Protein AF-0000000087418455 (afdb_homodimer)

Radius of gyration: 19.2 Å; Cα contacts (8 Å, |Δi|>4): 765; chains: 2; bounding box: 48×61×49 Å

pLDDT: mean 91.19, std 13.08, range [23.17, 98.69]

Secondary structure (DSSP, 8-state):
---GGGG-HHHHHHHHHHHHHHHHHHHHH---EEE---EE-SS-EE--SEEEEEEEESSSEEEEEEEE-HHHHHHHHHHHHS---SS--HHHHHHHHHHHHHHHHHHHHHTGGG--EE---EEEEEEEEEEE--TTSEEEEEEEEESS-EEEEEEEEE----/---GGGG-HHHHHHHHHHHHHHHHHHHHH---EEE---EE-SS-EE--SEEEEEEEESSSEEEEEEEE-HHHHHHHHHHHHS---SS--HHHHHHHHHHHHHHHHHHHHHTGGG--EE---EEEEEEEEEEE--TTSEEEEEEEEESS-EEEEEEEEE----

Organism: NCBI:txid2527985

Structure (mmCIF, N/CA/C/O backbone):
data_AF-0000000087418455-model_v1
#
loop_
_entity.id
_entity.type
_entity.pdbx_description
1 polymer 'CheY-P phosphatase CheX'
#
loop_
_atom_site.group_PDB
_atom_site.id
_atom_site.type_symbol
_atom_site.label_atom_id
_atom_site.label_alt_id
_atom_site.label_comp_id
_atom_site.label_asym_id
_atom_site.label_entity_id
_atom_site.label_seq_id
_atom_site.pdbx_PDB_ins_code
_atom_site.Cartn_x
_atom_site.Cartn_y
_atom_site.Cartn_z
_atom_site.occupancy
_atom_site.B_iso_or_equiv
_atom_site.auth_seq_id
_atom_site.auth_comp_id
_atom_site.auth_asym_id
_atom_site.auth_atom_id
_atom_site.pdbx_PDB_model_num
ATOM 1 N N . MET A 1 1 ? -26.828 -30.375 2.449 1 23.98 1 MET A N 1
ATOM 2 C CA . MET A 1 1 ? -26.578 -29.016 2.924 1 23.98 1 MET A CA 1
ATOM 3 C C . MET A 1 1 ? -25.484 -28.344 2.102 1 23.98 1 MET A C 1
ATOM 5 O O . MET A 1 1 ? -24.297 -28.656 2.256 1 23.98 1 MET A O 1
ATOM 9 N N . THR A 1 2 ? -25.484 -28.016 0.915 1 34.78 2 THR A N 1
ATOM 10 C CA . THR A 1 2 ? -24.656 -27.453 -0.152 1 34.78 2 THR A CA 1
ATOM 11 C C . THR A 1 2 ? -23.938 -26.203 0.324 1 34.78 2 THR A C 1
ATOM 13 O O . THR A 1 2 ? -24.547 -25.312 0.921 1 34.78 2 THR A O 1
ATOM 16 N N . THR A 1 3 ? -22.625 -26.156 0.724 1 39.09 3 THR A N 1
ATOM 17 C CA . THR A 1 3 ? -21.844 -25.156 1.448 1 39.09 3 THR A CA 1
ATOM 18 C C . THR A 1 3 ? -22.047 -23.766 0.854 1 39.09 3 THR A C 1
ATOM 20 O O . THR A 1 3 ? -21.828 -23.562 -0.34 1 39.09 3 THR A O 1
ATOM 23 N N . SER A 1 4 ? -23 -22.953 1.122 1 42.91 4 SER A N 1
ATOM 24 C CA . SER A 1 4 ? -23.547 -21.594 1.092 1 42.91 4 SER A CA 1
ATOM 25 C C . SER A 1 4 ? -22.422 -20.547 1.068 1 42.91 4 SER A C 1
ATOM 27 O O . SER A 1 4 ? -22.672 -19.359 1.244 1 42.91 4 SER A O 1
ATOM 29 N N . THR A 1 5 ? -21.219 -20.984 1.234 1 48.22 5 THR A N 1
ATOM 30 C CA . THR A 1 5 ? -20.016 -20.141 1.241 1 48.22 5 THR A CA 1
ATOM 31 C C . THR A 1 5 ? -19.844 -19.453 -0.107 1 48.22 5 THR A C 1
ATOM 33 O O . THR A 1 5 ? -19.297 -18.359 -0.177 1 48.22 5 THR A O 1
ATOM 36 N N . GLU A 1 6 ? -20.312 -20.062 -1.196 1 55.03 6 GLU A N 1
ATOM 37 C CA . GLU A 1 6 ? -20.25 -19.516 -2.545 1 55.03 6 GLU A CA 1
ATOM 38 C C . GLU A 1 6 ? -21.172 -18.312 -2.688 1 55.03 6 GLU A C 1
ATOM 40 O O . GLU A 1 6 ? -20.984 -17.469 -3.562 1 55.03 6 GLU A O 1
ATOM 45 N N . GLN A 1 7 ? -22.062 -18.094 -1.703 1 62.66 7 GLN A N 1
ATOM 46 C CA . GLN A 1 7 ? -23.078 -17.047 -1.857 1 62.66 7 GLN A CA 1
ATOM 47 C C . GLN A 1 7 ? -22.688 -15.789 -1.089 1 62.66 7 GLN A C 1
ATOM 49 O O . GLN A 1 7 ? -23.422 -14.805 -1.1 1 62.66 7 GLN A O 1
ATOM 54 N N . ASP A 1 8 ? -21.469 -15.75 -0.483 1 73.75 8 ASP A N 1
ATOM 55 C CA . ASP A 1 8 ? -21.031 -14.57 0.254 1 73.75 8 ASP A CA 1
ATOM 56 C C . ASP A 1 8 ? -20.484 -13.508 -0.691 1 73.75 8 ASP A C 1
ATOM 58 O O . ASP A 1 8 ? -19.516 -13.758 -1.409 1 73.75 8 ASP A O 1
ATOM 62 N N . PRO A 1 9 ? -21.234 -12.398 -0.868 1 77.31 9 PRO A N 1
ATOM 63 C CA . PRO A 1 9 ? -20.797 -11.328 -1.77 1 77.31 9 PRO A CA 1
ATOM 64 C C . PRO A 1 9 ? -19.328 -10.984 -1.609 1 77.31 9 PRO A C 1
ATOM 66 O O . PRO A 1 9 ? -18.656 -10.656 -2.592 1 77.31 9 PRO A O 1
ATOM 69 N N . ALA A 1 10 ? -18.875 -11.164 -0.442 1 78.5 10 ALA A N 1
ATOM 70 C CA . ALA A 1 10 ? -17.469 -10.898 -0.203 1 78.5 10 ALA A CA 1
ATOM 71 C C . ALA A 1 10 ? -16.594 -11.938 -0.898 1 78.5 10 ALA A C 1
ATOM 73 O O . ALA A 1 10 ? -15.539 -11.602 -1.455 1 78.5 10 ALA A O 1
ATOM 74 N N . LEU A 1 11 ? -16.984 -13.156 -0.93 1 82.06 11 LEU A N 1
ATOM 75 C CA . LEU A 1 11 ? -16.219 -14.227 -1.565 1 82.06 11 LEU A CA 1
ATOM 76 C C . LEU A 1 11 ? -16.188 -14.055 -3.08 1 82.06 11 LEU A C 1
ATOM 78 O O . LEU A 1 11 ? -15.195 -14.367 -3.73 1 82.06 11 LEU A O 1
ATOM 82 N N . GLN A 1 12 ? -17.266 -13.508 -3.59 1 84.25 12 GLN A N 1
ATOM 83 C CA . GLN A 1 12 ? -17.312 -13.273 -5.027 1 84.25 12 GLN A CA 1
ATOM 84 C C . GLN A 1 12 ? -16.328 -12.195 -5.449 1 84.25 12 GLN A C 1
ATOM 86 O O . GLN A 1 12 ? -15.797 -12.234 -6.562 1 84.25 12 GLN A O 1
ATOM 91 N N . LEU A 1 13 ? -16.062 -11.312 -4.586 1 84.81 13 LEU A N 1
ATOM 92 C CA . LEU A 1 13 ? -15.164 -10.203 -4.895 1 84.81 13 LEU A CA 1
ATOM 93 C C . LEU A 1 13 ? -13.703 -10.633 -4.777 1 84.81 13 LEU A C 1
ATOM 95 O O . LEU A 1 13 ? -12.836 -10.094 -5.469 1 84.81 13 LEU A O 1
ATOM 99 N N . ILE A 1 14 ? -13.492 -11.633 -3.967 1 90.12 14 ILE A N 1
ATOM 100 C CA . ILE A 1 14 ? -12.094 -11.984 -3.709 1 90.12 14 ILE A CA 1
ATOM 101 C C . ILE A 1 14 ? -11.672 -13.125 -4.633 1 90.12 14 ILE A C 1
ATOM 103 O O . ILE A 1 14 ? -10.477 -13.336 -4.855 1 90.12 14 ILE A O 1
ATOM 107 N N . LYS A 1 15 ? -12.602 -13.922 -5.133 1 90.88 15 LYS A N 1
ATOM 108 C CA . LYS A 1 15 ? -12.336 -15.109 -5.938 1 90.88 15 LYS A CA 1
ATOM 109 C C . LYS A 1 15 ? -11.469 -14.781 -7.145 1 90.88 15 LYS A C 1
ATOM 111 O O . LYS A 1 15 ? -10.516 -15.5 -7.449 1 90.88 15 LYS A O 1
ATOM 116 N N . PRO A 1 16 ? -11.781 -13.688 -7.863 1 93 16 PRO A N 1
ATOM 117 C CA . PRO A 1 16 ? -10.938 -13.359 -9.016 1 93 16 PRO A CA 1
ATOM 118 C C . PRO A 1 16 ? -9.469 -13.18 -8.633 1 93 16 PRO A C 1
ATOM 120 O O . PRO A 1 16 ? -8.578 -13.547 -9.406 1 93 16 PRO A O 1
ATOM 123 N N . PHE A 1 17 ? -9.227 -12.633 -7.5 1 93.5 17 PHE A N 1
ATOM 124 C CA . PHE A 1 17 ? -7.844 -12.406 -7.09 1 93.5 17 PHE A CA 1
ATOM 125 C C . PHE A 1 17 ? -7.188 -13.719 -6.66 1 93.5 17 PHE A C 1
ATOM 127 O O . PHE A 1 17 ? -5.988 -13.914 -6.875 1 93.5 17 PHE A O 1
ATOM 134 N N . ALA A 1 18 ? -7.961 -14.594 -6.023 1 94.5 18 ALA A N 1
ATOM 135 C CA . ALA A 1 18 ? -7.461 -15.93 -5.711 1 94.5 18 ALA A CA 1
ATOM 136 C C . ALA A 1 18 ? -7.078 -16.688 -6.98 1 94.5 18 ALA A C 1
ATOM 138 O O . ALA A 1 18 ? -5.98 -17.234 -7.074 1 94.5 18 ALA A O 1
ATOM 139 N N . GLU A 1 19 ? -7.953 -16.641 -7.926 1 95.56 19 GLU A N 1
ATOM 140 C CA . GLU A 1 19 ? -7.715 -17.312 -9.195 1 95.56 19 GLU A CA 1
ATOM 141 C C . GLU A 1 19 ? -6.531 -16.703 -9.938 1 95.56 19 GLU A C 1
ATOM 143 O O . GLU A 1 19 ? -5.734 -17.406 -10.547 1 95.56 19 GLU A O 1
ATOM 148 N N . SER A 1 20 ? -6.484 -15.398 -9.906 1 96.69 20 SER A N 1
ATOM 149 C CA . SER A 1 20 ? -5.371 -14.695 -10.523 1 96.69 20 SER A CA 1
ATOM 150 C C . SER A 1 20 ? -4.039 -15.117 -9.914 1 96.69 20 SER A C 1
ATOM 152 O O . SER A 1 20 ? -3.064 -15.344 -10.641 1 96.69 20 SER A O 1
ATOM 154 N N . THR A 1 21 ? -4.012 -15.211 -8.641 1 96.75 21 THR A N 1
ATOM 155 C CA . THR A 1 21 ? -2.781 -15.602 -7.961 1 96.75 21 THR A CA 1
ATOM 156 C C . THR A 1 21 ? -2.342 -17 -8.398 1 96.75 21 THR A C 1
ATOM 158 O O . THR A 1 21 ? -1.177 -17.203 -8.75 1 96.75 21 THR A O 1
ATOM 161 N N . ILE A 1 22 ? -3.254 -17.922 -8.414 1 97.06 22 ILE A N 1
ATOM 162 C CA . ILE A 1 22 ? -2.959 -19.297 -8.82 1 97.06 22 ILE A CA 1
ATOM 163 C C . ILE A 1 22 ? -2.439 -19.297 -10.25 1 97.06 22 ILE A C 1
ATOM 165 O O . ILE A 1 22 ? -1.417 -19.922 -10.547 1 97.06 22 ILE A O 1
ATOM 169 N N . SER A 1 23 ? -3.109 -18.594 -11.125 1 96.69 23 SER A N 1
ATOM 170 C CA . SER A 1 23 ? -2.73 -18.547 -12.539 1 96.69 23 SER A CA 1
ATOM 171 C C . SER A 1 23 ? -1.336 -17.953 -12.719 1 96.69 23 SER A C 1
ATOM 173 O O . SER A 1 23 ? -0.521 -18.5 -13.469 1 96.69 23 SER A O 1
ATOM 175 N N . VAL A 1 24 ? -1.086 -16.844 -12.062 1 97 24 VAL A N 1
ATOM 176 C CA . VAL A 1 24 ? 0.193 -16.156 -12.195 1 97 24 VAL A CA 1
ATOM 177 C C . VAL A 1 24 ? 1.317 -17.047 -11.672 1 97 24 VAL A C 1
ATOM 179 O O . VAL A 1 24 ? 2.373 -17.156 -12.297 1 97 24 VAL A O 1
ATOM 182 N N . VAL A 1 25 ? 1.124 -17.672 -10.539 1 96.94 25 VAL A N 1
ATOM 183 C CA . VAL A 1 25 ? 2.133 -18.562 -9.961 1 96.94 25 VAL A CA 1
ATOM 184 C C . VAL A 1 25 ? 2.412 -19.719 -10.914 1 96.94 25 VAL A C 1
ATOM 186 O O . VAL A 1 25 ? 3.57 -20.047 -11.188 1 96.94 25 VAL A O 1
ATOM 189 N N . GLU A 1 26 ? 1.414 -20.266 -11.438 1 96.31 26 GLU A N 1
ATOM 190 C CA . GLU A 1 26 ? 1.569 -21.422 -12.32 1 96.31 26 GLU A CA 1
ATOM 191 C C . GLU A 1 26 ? 2.232 -21.016 -13.633 1 96.31 26 GLU A C 1
ATOM 193 O O . GLU A 1 26 ? 3.133 -21.703 -14.117 1 96.31 26 GLU A O 1
ATOM 198 N N . MET A 1 27 ? 1.824 -19.938 -14.195 1 94.75 27 MET A N 1
ATOM 199 C CA . MET A 1 27 ? 2.314 -19.5 -15.5 1 94.75 27 MET A CA 1
ATOM 200 C C . MET A 1 27 ? 3.725 -18.922 -15.383 1 94.75 27 MET A C 1
ATOM 202 O O . MET A 1 27 ? 4.594 -19.25 -16.203 1 94.75 27 MET A O 1
ATOM 206 N N . MET A 1 28 ? 3.939 -18.125 -14.375 1 93.62 28 MET A N 1
ATOM 207 C CA . MET A 1 28 ? 5.191 -17.375 -14.297 1 93.62 28 MET A CA 1
ATOM 208 C C . MET A 1 28 ? 6.258 -18.172 -13.562 1 93.62 28 MET A C 1
ATOM 210 O O . MET A 1 28 ? 7.449 -18.047 -13.852 1 93.62 28 MET A O 1
ATOM 214 N N . LEU A 1 29 ? 5.824 -19 -12.672 1 95.44 29 LEU A N 1
ATOM 215 C CA . LEU A 1 29 ? 6.801 -19.641 -11.797 1 95.44 29 LEU A CA 1
ATOM 216 C C . LEU A 1 29 ? 6.84 -21.141 -12.031 1 95.44 29 LEU A C 1
ATOM 218 O O . LEU A 1 29 ? 7.625 -21.859 -11.406 1 95.44 29 LEU A O 1
ATOM 222 N N . ASP A 1 30 ? 6.043 -21.609 -12.914 1 93.69 30 ASP A N 1
ATOM 223 C CA . ASP A 1 30 ? 5.988 -23.031 -13.234 1 93.69 30 ASP A CA 1
ATOM 224 C C . ASP A 1 30 ? 5.906 -23.891 -11.969 1 93.69 30 ASP A C 1
ATOM 226 O O . ASP A 1 30 ? 6.699 -24.812 -11.781 1 93.69 30 ASP A O 1
ATOM 230 N N . SER A 1 31 ? 5.102 -23.516 -11.086 1 93.5 31 SER A N 1
ATOM 231 C CA . SER A 1 31 ? 4.895 -24.203 -9.805 1 93.5 31 SER A CA 1
ATOM 232 C C . SER A 1 31 ? 3.41 -24.438 -9.539 1 93.5 31 SER A C 1
ATOM 234 O O . SER A 1 31 ? 2.566 -23.625 -9.945 1 93.5 31 SER A O 1
ATOM 236 N N . GLY A 1 32 ? 3.127 -25.547 -8.859 1 94.62 32 GLY A N 1
ATOM 237 C CA . GLY A 1 32 ? 1.785 -25.688 -8.32 1 94.62 32 GLY A CA 1
ATOM 238 C C . GLY A 1 32 ? 1.47 -24.656 -7.242 1 94.62 32 GLY A C 1
ATOM 239 O O . GLY A 1 32 ? 2.377 -24.141 -6.594 1 94.62 32 GLY A O 1
ATOM 240 N N . CYS A 1 33 ? 0.235 -24.344 -7.129 1 96.31 33 CYS A N 1
ATOM 241 C CA . CYS A 1 33 ? -0.244 -23.422 -6.109 1 96.31 33 CYS A CA 1
ATOM 242 C C . CYS A 1 33 ? -1.578 -23.891 -5.535 1 96.31 33 CYS A C 1
ATOM 244 O O . CYS A 1 33 ? -2.549 -24.062 -6.273 1 96.31 33 CYS A O 1
ATOM 246 N N . THR A 1 34 ? -1.562 -24.078 -4.246 1 96.44 34 THR A N 1
ATOM 247 C CA . THR A 1 34 ? -2.791 -24.5 -3.576 1 96.44 34 THR A CA 1
ATOM 248 C C . THR A 1 34 ? -3.254 -23.438 -2.584 1 96.44 34 THR A C 1
ATOM 250 O O . THR A 1 34 ? -2.451 -22.906 -1.81 1 96.44 34 THR A O 1
ATOM 253 N N . MET A 1 35 ? -4.523 -23.188 -2.67 1 95.69 35 MET A N 1
ATOM 254 C CA . MET A 1 35 ? -5.098 -22.203 -1.764 1 95.69 35 MET A CA 1
ATOM 255 C C . MET A 1 35 ? -5.684 -22.875 -0.524 1 95.69 35 MET A C 1
ATOM 257 O O . MET A 1 35 ? -6.398 -23.859 -0.632 1 95.69 35 MET A O 1
ATOM 261 N N . GLY A 1 36 ? -5.289 -22.328 0.638 1 95.25 36 GLY A N 1
ATOM 262 C CA . GLY A 1 36 ? -5.914 -22.781 1.87 1 95.25 36 GLY A CA 1
ATOM 263 C C . GLY A 1 36 ? -7.254 -22.125 2.139 1 95.25 36 GLY A C 1
ATOM 264 O O . GLY A 1 36 ? -7.867 -21.562 1.23 1 95.25 36 GLY A O 1
ATOM 265 N N . GLU A 1 37 ? -7.711 -22.266 3.34 1 93.81 37 GLU A N 1
ATOM 266 C CA . GLU A 1 37 ? -8.992 -21.688 3.734 1 93.81 37 GLU A CA 1
ATOM 267 C C . GLU A 1 37 ? -8.914 -20.172 3.824 1 93.81 37 GLU A C 1
ATOM 269 O O . GLU A 1 37 ? -8.039 -19.625 4.504 1 93.81 37 GLU A O 1
ATOM 274 N N . ILE A 1 38 ? -9.859 -19.547 3.143 1 93.69 38 ILE A N 1
ATOM 275 C CA . ILE A 1 38 ? -9.953 -18.094 3.199 1 93.69 38 ILE A CA 1
ATOM 276 C C . ILE A 1 38 ? -10.445 -17.656 4.582 1 93.69 38 ILE A C 1
ATOM 278 O O . ILE A 1 38 ? -11.398 -18.234 5.113 1 93.69 38 ILE A O 1
ATOM 282 N N . GLN A 1 39 ? -9.797 -16.641 5.121 1 92.06 39 GLN A N 1
ATOM 283 C CA . GLN A 1 39 ? -10.172 -16.172 6.453 1 92.06 39 GLN A CA 1
ATOM 284 C C . GLN A 1 39 ? -10.43 -14.672 6.465 1 92.06 39 GLN A C 1
ATOM 286 O O . GLN A 1 39 ? -9.633 -13.891 5.941 1 92.06 39 GLN A O 1
ATOM 291 N N . PRO A 1 40 ? -11.547 -14.297 7.078 1 91.88 40 PRO A N 1
ATOM 292 C CA . PRO A 1 40 ? -11.711 -12.859 7.316 1 91.88 40 PRO A CA 1
ATOM 293 C C . PRO A 1 40 ? -10.695 -12.305 8.32 1 91.88 40 PRO A C 1
ATOM 295 O O . PRO A 1 40 ? -10.336 -12.992 9.281 1 91.88 40 PRO A O 1
ATOM 298 N N . VAL A 1 41 ? -10.211 -11.117 7.977 1 88.62 41 VAL A N 1
ATOM 299 C CA . VAL A 1 41 ? -9.25 -10.453 8.859 1 88.62 41 VAL A CA 1
ATOM 300 C C . VAL A 1 41 ? -9.898 -9.234 9.508 1 88.62 41 VAL A C 1
ATOM 302 O O . VAL A 1 41 ? -10.414 -8.352 8.812 1 88.62 41 VAL A O 1
ATOM 305 N N . SER A 1 42 ? -9.875 -9.055 10.875 1 77.62 42 SER A N 1
ATOM 306 C CA . SER A 1 42 ? -10.539 -7.961 11.57 1 77.62 42 SER A CA 1
ATOM 307 C C . SER A 1 42 ? -9.539 -6.887 11.984 1 77.62 42 SER A C 1
ATOM 309 O O . SER A 1 42 ? -9.867 -5.699 12 1 77.62 42 SER A O 1
ATOM 311 N N . VAL A 1 43 ? -8.383 -7.125 12.445 1 73.19 43 VAL A N 1
ATOM 312 C CA . VAL A 1 43 ? -7.52 -6.113 13.039 1 73.19 43 VAL A CA 1
ATOM 313 C C . VAL A 1 43 ? -6.25 -5.961 12.203 1 73.19 43 VAL A C 1
ATOM 315 O O . VAL A 1 43 ? -5.699 -4.863 12.094 1 73.19 43 VAL A O 1
ATOM 318 N N . GLY A 1 44 ? -5.781 -7.031 11.641 1 84.19 44 GLY A N 1
ATOM 319 C CA . GLY A 1 44 ? -4.531 -7.07 10.898 1 84.19 44 GLY A CA 1
ATOM 320 C C . GLY A 1 44 ? -3.887 -8.445 10.883 1 84.19 44 GLY A C 1
ATOM 321 O O . GLY A 1 44 ? -4.371 -9.367 11.539 1 84.19 44 GLY A O 1
ATOM 322 N N . HIS A 1 45 ? -2.945 -8.484 10.047 1 83.56 45 HIS A N 1
ATOM 323 C CA . HIS A 1 45 ? -2.262 -9.766 9.891 1 83.56 45 HIS A CA 1
ATOM 324 C C . HIS A 1 45 ? -0.754 -9.57 9.766 1 83.56 45 HIS A C 1
ATOM 326 O O . HIS A 1 45 ? -0.296 -8.672 9.055 1 83.56 45 HIS A O 1
ATOM 332 N N . ARG A 1 46 ? -0.036 -10.422 10.617 1 87.06 46 ARG A N 1
ATOM 333 C CA . ARG A 1 46 ? 1.417 -10.438 10.484 1 87.06 46 ARG A CA 1
ATOM 334 C C . ARG A 1 46 ? 1.835 -10.93 9.102 1 87.06 46 ARG A C 1
ATOM 336 O O . ARG A 1 46 ? 1.297 -11.922 8.594 1 87.06 46 ARG A O 1
ATOM 343 N N . MET A 1 47 ? 2.799 -10.234 8.555 1 92.81 47 MET A N 1
ATOM 344 C CA . MET A 1 47 ? 3.213 -10.547 7.191 1 92.81 47 MET A CA 1
ATOM 345 C C . MET A 1 47 ? 4.562 -11.258 7.184 1 92.81 47 MET A C 1
ATOM 347 O O . MET A 1 47 ? 5.277 -11.25 8.188 1 92.81 47 MET A O 1
ATOM 351 N N . HIS A 1 48 ? 4.793 -11.898 6.047 1 97 48 HIS A N 1
ATOM 352 C CA . HIS A 1 48 ? 6.133 -12.422 5.816 1 97 48 HIS A CA 1
ATOM 353 C C . HIS A 1 48 ? 7.133 -11.297 5.578 1 97 48 HIS A C 1
ATOM 355 O O . HIS A 1 48 ? 6.777 -10.125 5.641 1 97 48 HIS A O 1
ATOM 361 N N . GLU A 1 49 ? 8.344 -11.641 5.383 1 97.69 49 GLU A N 1
ATOM 362 C CA . GLU A 1 49 ? 9.438 -10.672 5.332 1 97.69 49 GLU A CA 1
ATOM 363 C C . GLU A 1 49 ? 9.289 -9.734 4.137 1 97.69 49 GLU A C 1
ATOM 365 O O . GLU A 1 49 ? 9.781 -8.602 4.16 1 97.69 49 GLU A O 1
ATOM 370 N N . VAL A 1 50 ? 8.688 -10.234 3.076 1 98.5 50 VAL A N 1
ATOM 371 C CA . VAL A 1 50 ? 8.547 -9.43 1.869 1 98.5 50 VAL A CA 1
ATOM 372 C C . VAL A 1 50 ? 7.082 -9.383 1.448 1 98.5 50 VAL A C 1
ATOM 374 O O . VAL A 1 50 ? 6.465 -10.422 1.205 1 98.5 50 VAL A O 1
ATOM 377 N N . THR A 1 51 ? 6.492 -8.219 1.397 1 98.38 51 THR A N 1
ATOM 378 C CA . THR A 1 51 ? 5.102 -8.023 1.001 1 98.38 51 THR A CA 1
ATOM 379 C C . THR A 1 51 ? 4.98 -6.902 -0.026 1 98.38 51 THR A C 1
ATOM 381 O O . THR A 1 51 ? 5.555 -5.828 0.151 1 98.38 51 THR A O 1
ATOM 384 N N . SER A 1 52 ? 4.32 -7.164 -1.118 1 98.62 52 SER A N 1
ATOM 385 C CA . SER A 1 52 ? 3.998 -6.121 -2.086 1 98.62 52 SER A CA 1
ATOM 386 C C . SER A 1 52 ? 2.533 -5.711 -1.987 1 98.62 52 SER A C 1
ATOM 388 O O . SER A 1 52 ? 1.644 -6.562 -1.942 1 98.62 52 SER A O 1
ATOM 390 N N . VAL A 1 53 ? 2.27 -4.398 -1.969 1 98.06 53 VAL A N 1
ATOM 391 C CA . VAL A 1 53 ? 0.914 -3.869 -1.854 1 98.06 53 VAL A CA 1
ATOM 392 C C . VAL A 1 53 ? 0.555 -3.088 -3.115 1 98.06 53 VAL A C 1
ATOM 394 O O . VAL A 1 53 ? 1.349 -2.273 -3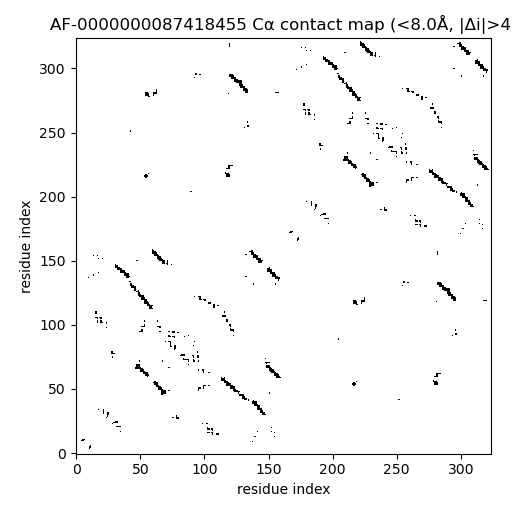.596 1 98.06 53 VAL A O 1
ATOM 397 N N . ILE A 1 54 ? -0.601 -3.346 -3.629 1 98.19 54 ILE A N 1
ATOM 398 C CA . ILE A 1 54 ? -1.137 -2.611 -4.77 1 98.19 54 ILE A CA 1
ATOM 399 C C . ILE A 1 54 ? -2.529 -2.08 -4.434 1 98.19 54 ILE A C 1
ATOM 401 O O . ILE A 1 54 ? -3.383 -2.826 -3.947 1 98.19 54 ILE A O 1
ATOM 405 N N . GLY A 1 55 ? -2.697 -0.817 -4.629 1 97.81 55 GLY A N 1
ATOM 406 C CA . GLY A 1 55 ? -4.02 -0.232 -4.492 1 97.81 55 GLY A CA 1
ATOM 407 C C . GLY A 1 55 ? -4.918 -0.496 -5.688 1 97.81 55 GLY A C 1
ATOM 408 O O . GLY A 1 55 ? -4.445 -0.532 -6.828 1 97.81 55 GLY A O 1
ATOM 409 N N . ILE A 1 56 ? -6.156 -0.609 -5.395 1 96.62 56 ILE A N 1
ATOM 410 C CA . ILE A 1 56 ? -7.184 -0.792 -6.418 1 96.62 56 ILE A CA 1
ATOM 411 C C . ILE A 1 56 ? -8.211 0.331 -6.32 1 96.62 56 ILE A C 1
ATOM 413 O O . ILE A 1 56 ? -8.625 0.71 -5.223 1 96.62 56 ILE A O 1
ATOM 417 N N . SER A 1 57 ? -8.633 0.854 -7.465 1 95.62 57 SER A N 1
ATOM 418 C CA . SER A 1 57 ? -9.672 1.883 -7.516 1 95.62 57 SER A CA 1
ATOM 419 C C . SER A 1 57 ? -10.539 1.729 -8.758 1 95.62 57 SER A C 1
ATOM 421 O O . SER A 1 57 ? -10.281 0.875 -9.609 1 95.62 57 SER A O 1
ATOM 423 N N . GLY A 1 58 ? -11.57 2.633 -8.852 1 92 58 GLY A N 1
ATOM 424 C CA . GLY A 1 58 ? -12.555 2.547 -9.922 1 92 58 GLY A CA 1
ATOM 425 C C . GLY A 1 58 ? -13.922 2.104 -9.438 1 92 58 GLY A C 1
ATOM 426 O O . GLY A 1 58 ? -14.477 2.693 -8.508 1 92 58 GLY A O 1
ATOM 427 N N . GLY A 1 59 ? -14.422 1.042 -10.07 1 89.69 59 GLY A N 1
ATOM 428 C CA . GLY A 1 59 ? -15.719 0.54 -9.641 1 89.69 59 GLY A CA 1
ATOM 429 C C . GLY A 1 59 ? -15.695 -0.064 -8.25 1 89.69 59 GLY A C 1
ATOM 430 O O . GLY A 1 59 ? -16.75 -0.256 -7.633 1 89.69 59 GLY A O 1
ATOM 431 N N . MET A 1 60 ? -14.57 -0.355 -7.805 1 89.19 60 MET A N 1
ATOM 432 C CA . MET A 1 60 ? -14.32 -0.797 -6.434 1 89.19 60 MET A CA 1
ATOM 433 C C . MET A 1 60 ? -13.055 -0.16 -5.879 1 89.19 60 MET A C 1
ATOM 435 O O . MET A 1 60 ? -12.094 0.079 -6.617 1 89.19 60 MET A O 1
ATOM 439 N N . THR A 1 61 ? -13.156 0.141 -4.598 1 94.94 61 THR A N 1
ATOM 440 C CA . THR A 1 61 ? -11.969 0.642 -3.918 1 94.94 61 THR A CA 1
ATOM 441 C C . THR A 1 61 ? -11.391 -0.421 -2.988 1 94.94 61 THR A C 1
ATOM 443 O O . THR A 1 61 ? -12.117 -1.024 -2.197 1 94.94 61 THR A O 1
ATOM 446 N N . GLY A 1 62 ? -10.078 -0.697 -3.158 1 95.62 62 GLY A N 1
ATOM 447 C CA . GLY A 1 62 ? -9.477 -1.739 -2.346 1 95.62 62 GLY A CA 1
ATOM 448 C C . GLY A 1 62 ? -7.961 -1.744 -2.41 1 95.62 62 GLY A C 1
ATOM 449 O O . GLY A 1 62 ? -7.348 -0.74 -2.779 1 95.62 62 GLY A O 1
ATOM 450 N N . ALA A 1 63 ? -7.422 -2.801 -1.892 1 96.62 63 ALA A N 1
ATOM 451 C CA . ALA A 1 63 ? -5.988 -3.086 -1.942 1 96.62 63 ALA A CA 1
ATOM 452 C C . ALA A 1 63 ? -5.73 -4.59 -1.896 1 96.62 63 ALA A C 1
ATOM 454 O O . ALA A 1 63 ? -6.516 -5.344 -1.323 1 96.62 63 ALA A O 1
ATOM 455 N N . ILE A 1 64 ? -4.66 -4.969 -2.564 1 96.81 64 ILE A N 1
ATOM 456 C CA . ILE A 1 64 ? -4.207 -6.355 -2.518 1 96.81 64 ILE A CA 1
ATOM 457 C C . ILE A 1 64 ? -2.746 -6.402 -2.07 1 96.81 64 ILE A C 1
ATOM 459 O O . ILE A 1 64 ? -1.95 -5.535 -2.432 1 96.81 64 ILE A O 1
ATOM 463 N N . SER A 1 65 ? -2.395 -7.371 -1.27 1 97.19 65 SER A N 1
ATOM 464 C CA . SER A 1 65 ? -1.011 -7.586 -0.86 1 97.19 65 SER A CA 1
ATOM 465 C C . SER A 1 65 ? -0.562 -9.016 -1.159 1 97.19 65 SER A C 1
ATOM 467 O O . SER A 1 65 ? -1.317 -9.961 -0.952 1 97.19 65 SER A O 1
ATOM 469 N N . PHE A 1 66 ? 0.559 -9.156 -1.764 1 98.38 66 PHE A N 1
ATOM 470 C CA . PHE A 1 66 ? 1.246 -10.43 -1.93 1 98.38 66 PHE A CA 1
ATOM 471 C C . PHE A 1 66 ? 2.42 -10.547 -0.965 1 98.38 66 PHE A C 1
ATOM 473 O O . PHE A 1 66 ? 3.344 -9.727 -1.007 1 98.38 66 PHE A O 1
ATOM 480 N N . SER A 1 67 ? 2.381 -11.531 -0.087 1 98.25 67 SER A N 1
ATOM 481 C CA . SER A 1 67 ? 3.355 -11.656 0.991 1 98.25 67 SER A CA 1
ATOM 482 C C . SER A 1 67 ? 4.07 -13 0.938 1 98.25 67 SER A C 1
ATOM 484 O O . SER A 1 67 ? 3.428 -14.047 0.801 1 98.25 67 SER A O 1
ATOM 486 N N . ILE A 1 68 ? 5.418 -12.977 1.121 1 98.62 68 ILE A N 1
ATOM 487 C CA . ILE A 1 68 ? 6.207 -14.195 0.964 1 98.62 68 ILE A CA 1
ATOM 488 C C . ILE A 1 68 ? 7.469 -14.102 1.816 1 98.62 68 ILE A C 1
ATOM 490 O O . ILE A 1 68 ? 8.016 -13.016 2.012 1 98.62 68 ILE A O 1
ATOM 494 N N . PRO A 1 69 ? 7.941 -15.234 2.385 1 98.5 69 PRO A N 1
ATOM 495 C CA . PRO A 1 69 ? 9.219 -15.234 3.092 1 98.5 69 PRO A CA 1
ATOM 496 C C . PRO A 1 69 ? 10.391 -14.828 2.195 1 98.5 69 PRO A C 1
ATOM 498 O O . PRO A 1 69 ? 10.312 -14.969 0.973 1 98.5 69 PRO A O 1
ATOM 501 N N . ALA A 1 70 ? 11.477 -14.43 2.863 1 98.38 70 ALA A N 1
ATOM 502 C CA . ALA A 1 70 ? 12.664 -13.984 2.141 1 98.38 70 ALA A CA 1
ATOM 503 C C . ALA A 1 70 ? 13.164 -15.07 1.189 1 98.38 70 ALA A C 1
ATOM 505 O O . ALA A 1 70 ? 13.477 -14.789 0.03 1 98.38 70 ALA A O 1
ATOM 506 N N . GLU A 1 71 ? 13.188 -16.25 1.673 1 98.31 71 GLU A N 1
ATOM 507 C CA . GLU A 1 71 ? 13.664 -17.359 0.846 1 98.31 71 GLU A CA 1
ATOM 508 C C . GLU A 1 71 ? 12.742 -17.578 -0.351 1 98.31 71 GLU A C 1
ATOM 510 O O . GLU A 1 71 ? 13.211 -17.859 -1.455 1 98.31 71 GLU A O 1
ATOM 515 N N . GLY A 1 72 ? 11.469 -17.5 -0.134 1 98.44 72 GLY A N 1
ATOM 516 C CA . GLY A 1 72 ? 10.516 -17.609 -1.225 1 98.44 72 GLY A CA 1
ATOM 517 C C . GLY A 1 72 ? 10.656 -16.5 -2.26 1 98.44 72 GLY A C 1
ATOM 518 O O . GLY A 1 72 ? 10.547 -16.766 -3.461 1 98.44 72 GLY A O 1
ATOM 519 N N . ALA A 1 73 ? 10.914 -15.32 -1.774 1 98.62 73 ALA A N 1
ATOM 520 C CA . ALA A 1 73 ? 11.094 -14.18 -2.672 1 98.62 73 ALA A CA 1
ATOM 521 C C . ALA A 1 73 ? 12.297 -14.398 -3.59 1 98.62 73 ALA A C 1
ATOM 523 O O . ALA A 1 73 ? 12.227 -14.109 -4.789 1 98.62 73 ALA A O 1
ATOM 524 N N . MET A 1 74 ? 13.336 -14.867 -3.018 1 98.69 74 MET A N 1
ATOM 525 C CA . MET A 1 74 ? 14.531 -15.148 -3.809 1 98.69 74 MET A CA 1
ATOM 526 C C . MET A 1 74 ? 14.266 -16.25 -4.824 1 98.69 74 MET A C 1
ATOM 528 O O . MET A 1 74 ? 14.734 -16.188 -5.961 1 98.69 74 MET A O 1
ATOM 532 N N . ALA A 1 75 ? 13.508 -17.219 -4.441 1 98.31 75 ALA A N 1
ATOM 533 C CA . ALA A 1 75 ? 13.148 -18.312 -5.34 1 98.31 75 ALA A CA 1
ATOM 534 C C . ALA A 1 75 ? 12.312 -17.797 -6.512 1 98.31 75 ALA A C 1
ATOM 536 O O . ALA A 1 75 ? 12.438 -18.297 -7.633 1 98.31 75 ALA A O 1
ATOM 537 N N . ILE A 1 76 ? 11.469 -16.844 -6.293 1 98.38 76 ILE A N 1
ATOM 538 C CA . ILE A 1 76 ? 10.633 -16.281 -7.348 1 98.38 76 ILE A CA 1
ATOM 539 C C . ILE A 1 76 ? 11.516 -15.617 -8.406 1 98.38 76 ILE A C 1
ATOM 541 O O . ILE A 1 76 ? 11.344 -15.859 -9.602 1 98.38 76 ILE A O 1
ATOM 545 N N . LEU A 1 77 ? 12.477 -14.797 -7.93 1 98.38 77 LEU A N 1
ATOM 546 C CA . LEU A 1 77 ? 13.375 -14.18 -8.898 1 98.38 77 LEU A CA 1
ATOM 547 C C . LEU A 1 77 ? 14.078 -15.234 -9.734 1 98.38 77 LEU A C 1
ATOM 549 O O . LEU A 1 77 ? 14.172 -15.109 -10.961 1 98.38 77 LEU A O 1
ATOM 553 N N . GLU A 1 78 ? 14.547 -16.219 -9.055 1 97.81 78 GLU A N 1
ATOM 554 C CA . GLU A 1 78 ? 15.281 -17.281 -9.742 1 97.81 78 GLU A CA 1
ATOM 555 C C . GLU A 1 78 ? 14.406 -17.953 -10.797 1 97.81 78 GLU A C 1
ATOM 557 O O . GLU A 1 78 ? 14.859 -18.188 -11.922 1 97.81 78 GLU A O 1
ATOM 562 N N . ARG A 1 79 ? 13.219 -18.203 -10.492 1 97.06 79 ARG A N 1
ATOM 563 C CA . ARG A 1 79 ? 12.32 -18.906 -11.406 1 97.06 79 ARG A CA 1
ATOM 564 C C . ARG A 1 79 ? 11.906 -18 -12.562 1 97.06 79 ARG A C 1
ATOM 566 O O . ARG A 1 79 ? 11.711 -18.484 -13.688 1 97.06 79 ARG A O 1
ATOM 573 N N . MET A 1 80 ? 11.789 -16.766 -12.258 1 96.5 80 MET A N 1
ATOM 574 C CA . MET A 1 80 ? 11.359 -15.828 -13.281 1 96.5 80 MET A CA 1
ATOM 575 C C . MET A 1 80 ? 12.492 -15.523 -14.258 1 96.5 80 MET A C 1
ATOM 577 O O . MET A 1 80 ? 12.25 -15.312 -15.445 1 96.5 80 MET A O 1
ATOM 581 N N . THR A 1 81 ? 13.75 -15.492 -13.789 1 96.25 81 THR A N 1
ATOM 582 C CA . THR A 1 81 ? 14.812 -14.922 -14.609 1 96.25 81 THR A CA 1
ATOM 583 C C . THR A 1 81 ? 15.938 -15.938 -14.812 1 96.25 81 THR A C 1
ATOM 585 O O . THR A 1 81 ? 16.766 -15.773 -15.719 1 96.25 81 THR A O 1
ATOM 588 N N . GLY A 1 82 ? 16.109 -16.859 -13.922 1 96 82 GLY A N 1
ATOM 589 C CA . GLY A 1 82 ? 17.219 -17.797 -13.938 1 96 82 GLY A CA 1
ATOM 590 C C . GLY A 1 82 ? 18.375 -17.359 -13.07 1 96 82 GLY A C 1
ATOM 591 O O . GLY A 1 82 ? 19.328 -18.125 -12.852 1 96 82 GLY A O 1
ATOM 592 N N . ILE A 1 83 ? 18.312 -16.141 -12.539 1 96.38 83 ILE A N 1
ATOM 593 C CA . ILE A 1 83 ? 19.359 -15.594 -11.68 1 96.38 83 ILE A CA 1
ATOM 594 C C . ILE A 1 83 ? 19.125 -16.016 -10.234 1 96.38 83 ILE A C 1
ATOM 596 O O . ILE A 1 83 ? 18 -15.891 -9.727 1 96.38 83 ILE A O 1
ATOM 600 N N . GLN A 1 84 ? 20.156 -16.578 -9.586 1 97.06 84 GLN A N 1
ATOM 601 C CA . GLN A 1 84 ? 20.047 -17.016 -8.195 1 97.06 84 GLN A CA 1
ATOM 602 C C . GLN A 1 84 ? 20.578 -15.945 -7.242 1 97.06 84 GLN A C 1
ATOM 604 O O . GLN A 1 84 ? 21.781 -15.867 -6.992 1 97.06 84 GLN A O 1
ATOM 609 N N . PRO A 1 85 ? 19.688 -15.227 -6.641 1 97.75 85 PRO A N 1
ATOM 610 C CA . PRO A 1 85 ? 20.156 -14.227 -5.684 1 97.75 85 PRO A CA 1
ATOM 611 C C . PRO A 1 85 ? 20.594 -14.836 -4.348 1 97.75 85 PRO A C 1
ATOM 613 O O . PRO A 1 85 ? 20.094 -15.906 -3.971 1 97.75 85 PRO A O 1
ATOM 616 N N . THR A 1 86 ? 21.5 -14.133 -3.568 1 97.5 86 THR A N 1
ATOM 617 C CA . THR A 1 86 ? 21.953 -14.617 -2.27 1 97.5 86 THR A CA 1
ATOM 618 C C . THR A 1 86 ? 21.328 -13.797 -1.139 1 97.5 86 THR A C 1
ATOM 620 O O . THR A 1 86 ? 21.484 -14.141 0.036 1 97.5 86 THR A O 1
ATOM 623 N N . GLU A 1 87 ? 20.703 -12.742 -1.479 1 97.94 87 GLU A N 1
ATOM 624 C CA . GLU A 1 87 ? 20 -11.898 -0.525 1 97.94 87 GLU A CA 1
ATOM 625 C C . GLU A 1 87 ? 18.797 -11.203 -1.18 1 97.94 87 GLU A C 1
ATOM 627 O O . GLU A 1 87 ? 18.656 -11.242 -2.402 1 97.94 87 GLU A O 1
ATOM 632 N N . VAL A 1 88 ? 17.969 -10.672 -0.396 1 97.12 88 VAL A N 1
ATOM 633 C CA . VAL A 1 88 ? 16.859 -9.875 -0.915 1 97.12 88 VAL A CA 1
ATOM 634 C C . VAL A 1 88 ? 17.375 -8.523 -1.394 1 97.12 88 VAL A C 1
ATOM 636 O O . VAL A 1 88 ? 17.484 -7.578 -0.608 1 97.12 88 VAL A O 1
ATOM 639 N N . ASP A 1 89 ? 17.719 -8.461 -2.637 1 95.94 89 ASP A N 1
ATOM 640 C CA . ASP A 1 89 ? 18.234 -7.223 -3.205 1 95.94 89 ASP A CA 1
ATOM 641 C C . ASP A 1 89 ? 17.203 -6.562 -4.121 1 95.94 89 ASP A C 1
ATOM 643 O O . ASP A 1 89 ? 16.031 -6.949 -4.129 1 95.94 89 ASP A O 1
ATOM 647 N N . ALA A 1 90 ? 17.625 -5.582 -4.859 1 94.88 90 ALA A N 1
ATOM 648 C CA . ALA A 1 90 ? 16.719 -4.773 -5.668 1 94.88 90 ALA A CA 1
ATOM 649 C C . ALA A 1 90 ? 16.031 -5.617 -6.742 1 94.88 90 ALA A C 1
ATOM 651 O O . ALA A 1 90 ? 14.867 -5.395 -7.07 1 94.88 90 ALA A O 1
ATOM 652 N N . ASP A 1 91 ? 16.766 -6.578 -7.297 1 96.69 91 ASP A N 1
ATOM 653 C CA . ASP A 1 91 ? 16.188 -7.438 -8.328 1 96.69 91 ASP A CA 1
ATOM 654 C C . ASP A 1 91 ? 15.062 -8.305 -7.758 1 96.69 91 ASP A C 1
ATOM 656 O O . ASP A 1 91 ? 14.039 -8.508 -8.406 1 96.69 91 ASP A O 1
ATOM 660 N N . VAL A 1 92 ? 15.305 -8.773 -6.562 1 97.94 92 VAL A N 1
ATOM 661 C CA . VAL A 1 92 ? 14.289 -9.578 -5.891 1 97.94 92 VAL A CA 1
ATOM 662 C C . VAL A 1 92 ? 13.039 -8.734 -5.637 1 97.94 92 VAL A C 1
ATOM 664 O O . VAL A 1 92 ? 11.922 -9.18 -5.891 1 97.94 92 VAL A O 1
ATOM 667 N N . LEU A 1 93 ? 13.281 -7.578 -5.199 1 97.38 93 LEU A N 1
ATOM 668 C CA . LEU A 1 93 ? 12.172 -6.695 -4.859 1 97.38 93 LEU A CA 1
ATOM 669 C C . LEU A 1 93 ? 11.383 -6.297 -6.105 1 97.38 93 LEU A C 1
ATOM 671 O O . LEU A 1 93 ? 10.156 -6.219 -6.07 1 97.38 93 LEU A O 1
ATOM 675 N N . ASP A 1 94 ? 12.039 -6.102 -7.215 1 95.88 94 ASP A N 1
ATOM 676 C CA . ASP A 1 94 ? 11.375 -5.844 -8.484 1 95.88 94 ASP A CA 1
ATOM 677 C C . ASP A 1 94 ? 10.492 -7.023 -8.891 1 95.88 94 ASP A C 1
ATOM 679 O O . ASP A 1 94 ? 9.367 -6.836 -9.367 1 95.88 94 ASP A O 1
ATOM 683 N N . ALA A 1 95 ? 11.031 -8.18 -8.711 1 97.69 95 ALA A N 1
ATOM 684 C CA . ALA A 1 95 ? 10.281 -9.383 -9.062 1 97.69 95 ALA A CA 1
ATOM 685 C C . ALA A 1 95 ? 9.008 -9.5 -8.234 1 97.69 95 ALA A C 1
ATOM 687 O O . ALA A 1 95 ? 7.949 -9.852 -8.758 1 97.69 95 ALA A O 1
ATOM 688 N N . ILE A 1 96 ? 9.117 -9.219 -6.93 1 98.25 96 ILE A N 1
ATOM 689 C CA . ILE A 1 96 ? 7.953 -9.305 -6.051 1 98.25 96 ILE A CA 1
ATOM 690 C C . ILE A 1 96 ? 6.934 -8.234 -6.438 1 98.25 96 ILE A C 1
ATOM 692 O O . ILE A 1 96 ? 5.727 -8.484 -6.422 1 98.25 96 ILE A O 1
ATOM 696 N N . GLY A 1 97 ? 7.422 -7.043 -6.723 1 97.31 97 GLY A N 1
ATOM 697 C CA . GLY A 1 97 ? 6.543 -6.016 -7.266 1 97.31 97 GLY A CA 1
ATOM 698 C C . GLY A 1 97 ? 5.832 -6.449 -8.531 1 97.31 97 GLY A C 1
ATOM 699 O O . GLY A 1 97 ? 4.629 -6.227 -8.68 1 97.31 97 GLY A O 1
ATOM 700 N N . GLU A 1 98 ? 6.508 -7.062 -9.43 1 96.12 98 GLU A N 1
ATOM 701 C CA . GLU A 1 98 ? 5.938 -7.562 -10.68 1 96.12 98 GLU A CA 1
ATOM 702 C C . GLU A 1 98 ? 4.863 -8.617 -10.406 1 96.12 98 GLU A C 1
ATOM 704 O O . GLU A 1 98 ? 3.812 -8.617 -11.047 1 96.12 98 GLU A O 1
ATOM 709 N N . MET A 1 99 ? 5.16 -9.516 -9.453 1 97.44 99 MET A N 1
ATOM 710 C CA . MET A 1 99 ? 4.172 -10.523 -9.086 1 97.44 99 MET A CA 1
ATOM 711 C C . MET A 1 99 ? 2.854 -9.867 -8.68 1 97.44 99 MET A C 1
ATOM 713 O O . MET A 1 99 ? 1.787 -10.266 -9.148 1 97.44 99 MET A O 1
ATOM 717 N N . ALA A 1 100 ? 2.969 -8.898 -7.77 1 97.56 100 ALA A N 1
ATOM 718 C CA . ALA A 1 100 ? 1.767 -8.195 -7.316 1 97.56 100 ALA A CA 1
ATOM 719 C C . ALA A 1 10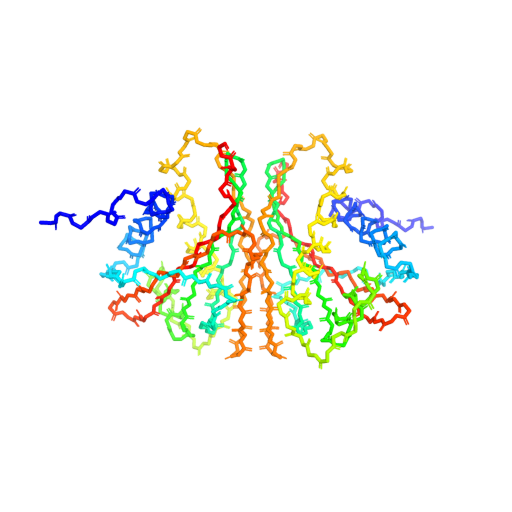0 ? 1.06 -7.512 -8.484 1 97.56 100 ALA A C 1
ATOM 721 O O . ALA A 1 100 ? -0.169 -7.547 -8.578 1 97.56 100 ALA A O 1
ATOM 722 N N . ASN A 1 101 ? 1.854 -6.875 -9.375 1 96.25 101 ASN A N 1
ATOM 723 C CA . ASN A 1 101 ? 1.306 -6.238 -10.562 1 96.25 101 ASN A CA 1
ATOM 724 C C . ASN A 1 101 ? 0.548 -7.234 -11.438 1 96.25 101 ASN A C 1
ATOM 726 O O . ASN A 1 101 ? -0.561 -6.953 -11.891 1 96.25 101 ASN A O 1
ATOM 730 N N . MET A 1 102 ? 1.113 -8.359 -11.672 1 97.31 102 MET A N 1
ATOM 731 C CA . MET A 1 102 ? 0.489 -9.383 -12.508 1 97.31 102 MET A CA 1
ATOM 732 C C . MET A 1 102 ? -0.792 -9.898 -11.859 1 97.31 102 MET A C 1
ATOM 734 O O . MET A 1 102 ? -1.81 -10.062 -12.539 1 97.31 102 MET A O 1
ATOM 738 N N . ILE A 1 103 ? -0.756 -10.164 -10.578 1 97.19 103 ILE A N 1
ATOM 739 C CA . ILE A 1 103 ? -1.922 -10.672 -9.859 1 97.19 103 ILE A CA 1
ATOM 740 C C . ILE A 1 103 ? -3.059 -9.656 -9.945 1 97.19 103 ILE A C 1
ATOM 742 O O . ILE A 1 103 ? -4.188 -10 -10.297 1 97.19 103 ILE A O 1
ATOM 746 N N . ALA A 1 104 ? -2.771 -8.422 -9.578 1 96.44 104 ALA A N 1
ATOM 747 C CA . ALA A 1 104 ? -3.773 -7.363 -9.648 1 96.44 104 ALA A CA 1
ATOM 748 C C . ALA A 1 104 ? -4.25 -7.152 -11.078 1 96.44 104 ALA A C 1
ATOM 750 O O . ALA A 1 104 ? -5.441 -6.93 -11.32 1 96.44 104 ALA A O 1
ATOM 751 N N . GLY A 1 105 ? -3.338 -7.18 -11.984 1 95.19 105 GLY A N 1
ATOM 752 C CA . GLY A 1 105 ? -3.682 -7.016 -13.391 1 95.19 105 GLY A CA 1
ATOM 753 C C . GLY A 1 105 ? -4.625 -8.086 -13.906 1 95.19 105 GLY A C 1
ATOM 754 O O . GLY A 1 105 ? -5.617 -7.777 -14.57 1 95.19 105 GLY A O 1
ATOM 755 N N . PHE A 1 106 ? -4.348 -9.312 -13.625 1 95.19 106 PHE A N 1
ATOM 756 C CA . PHE A 1 106 ? -5.219 -10.414 -14.023 1 95.19 106 PHE A CA 1
ATOM 757 C C . PHE A 1 106 ? -6.578 -10.297 -13.344 1 95.19 106 PHE A C 1
ATOM 759 O O . PHE A 1 106 ? -7.613 -10.539 -13.969 1 95.19 106 PHE A O 1
ATOM 766 N N . GLY A 1 107 ? -6.555 -10 -12.055 1 93.31 107 GLY A N 1
ATOM 767 C CA . GLY A 1 107 ? -7.812 -9.789 -11.359 1 93.31 107 GLY A CA 1
ATOM 768 C C . GLY A 1 107 ? -8.672 -8.703 -11.992 1 93.31 107 GLY A C 1
ATOM 769 O O . GLY A 1 107 ? -9.875 -8.883 -12.156 1 93.31 107 GLY A O 1
ATOM 770 N N . LYS A 1 108 ? -7.977 -7.668 -12.25 1 91.94 108 LYS A N 1
ATOM 771 C CA . LYS A 1 108 ? -8.648 -6.555 -12.922 1 91.94 108 LYS A CA 1
ATOM 772 C C . LYS A 1 108 ? -9.281 -7 -14.234 1 91.94 108 LYS A C 1
ATOM 774 O O . LYS A 1 108 ? -10.391 -6.582 -14.562 1 91.94 108 LYS A O 1
ATOM 779 N N . ARG A 1 109 ? -8.562 -7.75 -15 1 91.94 109 ARG A N 1
ATOM 780 C CA . ARG A 1 109 ? -9.07 -8.234 -16.281 1 91.94 109 ARG A CA 1
ATOM 781 C C . ARG A 1 109 ? -10.312 -9.094 -16.078 1 91.94 109 ARG A C 1
ATOM 783 O O . ARG A 1 109 ? -11.258 -9.016 -16.875 1 91.94 109 ARG A O 1
ATOM 790 N N . HIS A 1 110 ? -10.32 -9.836 -15.016 1 90.38 110 HIS A N 1
ATOM 791 C CA . HIS A 1 110 ? -11.477 -10.672 -14.711 1 90.38 110 HIS A CA 1
ATOM 792 C C . HIS A 1 110 ? -12.672 -9.828 -14.266 1 90.38 110 HIS A C 1
ATOM 794 O O . HIS A 1 110 ? -13.812 -10.289 -14.305 1 90.38 110 HIS A O 1
ATOM 800 N N . MET A 1 111 ? -12.359 -8.633 -13.828 1 90.19 111 MET A N 1
ATOM 801 C CA . MET A 1 111 ? -13.398 -7.715 -13.359 1 90.19 111 MET A CA 1
ATOM 802 C C . MET A 1 111 ? -13.5 -6.496 -14.266 1 90.19 111 MET A C 1
ATOM 804 O O . MET A 1 111 ? -13.719 -5.379 -13.789 1 90.19 111 MET A O 1
ATOM 808 N N . GLU A 1 112 ? -13.344 -6.727 -15.445 1 87.31 112 GLU A N 1
ATOM 809 C CA . GLU A 1 112 ? -13.227 -5.652 -16.422 1 87.31 112 GLU A CA 1
ATOM 810 C C . GLU A 1 112 ? -14.453 -4.742 -16.391 1 87.31 112 GLU A C 1
ATOM 812 O O . GLU A 1 112 ? -14.344 -3.535 -16.625 1 87.31 112 GLU A O 1
ATOM 817 N N . THR A 1 113 ? -15.5 -5.219 -16.109 1 87.44 113 THR A N 1
ATOM 818 C CA . THR A 1 113 ? -16.734 -4.438 -16.125 1 87.44 113 THR A CA 1
ATOM 819 C C . THR A 1 113 ? -16.703 -3.35 -15.055 1 87.44 113 THR A C 1
ATOM 821 O O . THR A 1 113 ? -17.422 -2.355 -15.148 1 87.44 113 THR A O 1
ATOM 824 N N . LEU A 1 114 ? -15.867 -3.518 -14.109 1 87.31 114 LEU A N 1
ATOM 825 C CA . LEU A 1 114 ? -15.805 -2.561 -13.008 1 87.31 114 LEU A CA 1
ATOM 826 C C . LEU A 1 114 ? -14.836 -1.425 -13.328 1 87.31 114 LEU A C 1
ATOM 828 O O . LEU A 1 114 ? -14.789 -0.424 -12.609 1 87.31 114 LEU A O 1
ATOM 832 N N . GLY A 1 115 ? -14.117 -1.491 -14.406 1 91.44 115 GLY A N 1
ATOM 833 C CA . GLY A 1 115 ? -13.203 -0.422 -14.758 1 91.44 115 GLY A CA 1
ATOM 834 C C . GLY A 1 115 ? -12.18 -0.129 -13.68 1 91.44 115 GLY A C 1
ATOM 835 O O . GLY A 1 115 ? -11.977 1.028 -13.305 1 91.44 115 GLY A O 1
ATOM 836 N N . LEU A 1 116 ? -11.547 -1.207 -13.219 1 93.25 116 LEU A N 1
ATOM 837 C CA . LEU A 1 116 ? -10.609 -1.064 -12.109 1 93.25 116 LEU A CA 1
ATOM 838 C C . LEU A 1 116 ? -9.273 -0.505 -12.602 1 93.25 116 LEU A C 1
ATOM 840 O O . LEU A 1 116 ? -8.875 -0.75 -13.742 1 93.25 116 LEU A O 1
ATOM 844 N N . ASN A 1 117 ? -8.711 0.293 -11.789 1 95.56 117 ASN A N 1
ATOM 845 C CA . ASN A 1 117 ? -7.336 0.76 -11.945 1 95.56 117 ASN A CA 1
ATOM 846 C C . ASN A 1 117 ? -6.453 0.297 -10.789 1 95.56 117 ASN A C 1
ATOM 848 O O . ASN A 1 117 ? -6.941 0.074 -9.68 1 95.56 117 ASN A O 1
ATOM 852 N N . ILE A 1 118 ? -5.16 0.103 -11.117 1 96.88 118 ILE A N 1
ATOM 853 C CA . ILE A 1 118 ? -4.254 -0.35 -10.062 1 96.88 118 ILE A CA 1
ATOM 854 C C . ILE A 1 118 ? -3.123 0.66 -9.891 1 96.88 118 ILE A C 1
ATOM 856 O O . ILE A 1 118 ? -2.785 1.392 -10.82 1 96.88 118 ILE A O 1
ATOM 860 N N . SER A 1 119 ? -2.582 0.705 -8.711 1 97.62 119 SER A N 1
ATOM 861 C CA . SER A 1 119 ? -1.489 1.613 -8.383 1 97.62 119 SER A CA 1
ATOM 862 C C . SER A 1 119 ? -0.133 0.957 -8.625 1 97.62 119 SER A C 1
ATOM 864 O O . SER A 1 119 ? -0.064 -0.197 -9.055 1 97.62 119 SER A O 1
ATOM 866 N N . LEU A 1 120 ? 0.926 1.778 -8.398 1 96 120 LEU A N 1
ATOM 867 C CA . LEU A 1 120 ? 2.262 1.196 -8.328 1 96 120 LEU A CA 1
ATOM 868 C C . LEU A 1 120 ? 2.383 0.243 -7.148 1 96 120 LEU A C 1
ATOM 870 O O . LEU A 1 120 ? 1.844 0.513 -6.07 1 96 120 LEU A O 1
ATOM 874 N N . PRO A 1 121 ? 3.057 -0.802 -7.41 1 97.19 121 PRO A N 1
ATOM 875 C CA . PRO A 1 121 ? 3.307 -1.656 -6.25 1 97.19 121 PRO A CA 1
ATOM 876 C C . PRO A 1 121 ? 4.273 -1.026 -5.25 1 97.19 121 PRO A C 1
ATOM 878 O O . PRO A 1 121 ? 5.207 -0.326 -5.648 1 97.19 121 PRO A O 1
ATOM 881 N N . GLN A 1 122 ? 4.008 -1.113 -4.004 1 97 122 GLN A N 1
ATOM 882 C CA . GLN A 1 122 ? 4.922 -0.787 -2.912 1 97 122 GLN A CA 1
ATOM 883 C C . GLN A 1 122 ? 5.387 -2.047 -2.188 1 97 122 GLN A C 1
ATOM 885 O O . GLN A 1 122 ? 4.566 -2.797 -1.65 1 97 122 GLN A O 1
ATOM 890 N N . VAL A 1 123 ? 6.715 -2.271 -2.225 1 98.19 123 VAL A N 1
ATOM 891 C CA . VAL A 1 123 ? 7.242 -3.492 -1.621 1 98.19 123 VAL A CA 1
ATOM 892 C C . VAL A 1 123 ? 7.777 -3.188 -0.224 1 98.19 123 VAL A C 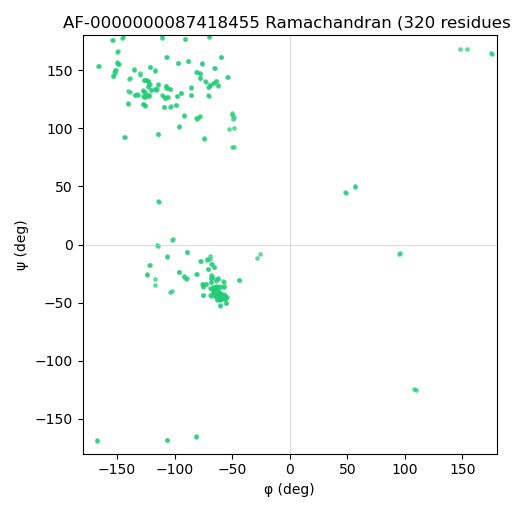1
ATOM 894 O O . VAL A 1 123 ? 8.664 -2.342 -0.062 1 98.19 123 VAL A O 1
ATOM 897 N N . ILE A 1 124 ? 7.211 -3.842 0.753 1 97.75 124 ILE A N 1
ATOM 898 C CA . ILE A 1 124 ? 7.602 -3.709 2.152 1 97.75 124 ILE A CA 1
ATOM 899 C C . ILE A 1 124 ? 8.547 -4.848 2.537 1 97.75 124 ILE A C 1
ATOM 901 O O . ILE A 1 124 ? 8.25 -6.016 2.285 1 97.75 124 ILE A O 1
ATOM 905 N N . VAL A 1 125 ? 9.695 -4.5 3.107 1 97.62 125 VAL A N 1
ATOM 906 C CA . VAL A 1 125 ? 10.656 -5.492 3.578 1 97.62 125 VAL A CA 1
ATOM 907 C C . VAL A 1 125 ? 10.938 -5.273 5.062 1 97.62 125 VAL A C 1
ATOM 909 O O . VAL A 1 125 ? 11.266 -4.16 5.484 1 97.62 125 VAL A O 1
ATOM 912 N N . GLY A 1 126 ? 10.812 -6.297 5.789 1 95.31 126 GLY A N 1
ATOM 913 C CA . GLY A 1 126 ? 11.086 -6.223 7.215 1 95.31 126 GLY A CA 1
ATOM 914 C C . GLY A 1 126 ? 10.773 -7.512 7.953 1 95.31 126 GLY A C 1
ATOM 915 O O . GLY A 1 126 ? 10.094 -8.391 7.422 1 95.31 126 GLY A O 1
ATOM 916 N N . GLY A 1 127 ? 11.266 -7.684 9.219 1 88.62 127 GLY A N 1
ATOM 917 C CA . GLY A 1 127 ? 11.102 -8.938 9.945 1 88.62 127 GLY A CA 1
ATOM 918 C C . GLY A 1 127 ? 9.852 -8.961 10.805 1 88.62 127 GLY A C 1
ATOM 919 O O . GLY A 1 127 ? 9.391 -10.031 11.211 1 88.62 127 GLY A O 1
ATOM 920 N N . ASP A 1 128 ? 9.422 -7.871 11.234 1 91.19 128 ASP A N 1
ATOM 921 C CA . ASP A 1 128 ? 8.281 -7.844 12.141 1 91.19 128 ASP A CA 1
ATOM 922 C C . ASP A 1 128 ? 7.387 -6.633 11.867 1 91.19 128 ASP A C 1
ATOM 924 O O . ASP A 1 128 ? 7.602 -5.559 12.422 1 91.19 128 ASP A O 1
ATOM 928 N N . TYR A 1 129 ? 6.367 -6.863 11.008 1 96.12 129 TYR A N 1
ATOM 929 C CA . TYR A 1 129 ? 5.379 -5.82 10.758 1 96.12 129 TYR A CA 1
ATOM 930 C C . TYR A 1 129 ? 4.012 -6.422 10.453 1 96.12 129 TYR A C 1
ATOM 932 O O . TYR A 1 129 ? 3.908 -7.602 10.117 1 96.12 129 TYR A O 1
ATOM 940 N N . THR A 1 130 ? 3.041 -5.656 10.703 1 96.5 130 THR A N 1
ATOM 941 C CA . THR A 1 130 ? 1.642 -5.992 10.461 1 96.5 130 THR A CA 1
ATOM 942 C C . THR A 1 130 ? 0.987 -4.961 9.547 1 96.5 130 THR A C 1
ATOM 944 O O . THR A 1 130 ? 1.301 -3.771 9.617 1 96.5 130 THR A O 1
ATOM 947 N N . ILE A 1 131 ? 0.168 -5.371 8.648 1 96.69 131 ILE A N 1
ATOM 948 C CA . ILE A 1 131 ? -0.598 -4.465 7.797 1 96.69 131 ILE A CA 1
ATOM 949 C C . ILE A 1 131 ? -2.062 -4.465 8.234 1 96.69 131 ILE A C 1
ATOM 951 O O . ILE A 1 131 ? -2.654 -5.527 8.438 1 96.69 131 ILE A O 1
ATOM 955 N N . TYR A 1 132 ? -2.59 -3.232 8.32 1 96.06 132 TYR A N 1
ATOM 956 C CA . TYR A 1 132 ? -3.967 -3.02 8.75 1 96.06 132 TYR A CA 1
ATOM 957 C C . TYR A 1 132 ? -4.773 -2.307 7.672 1 96.06 132 TYR A C 1
ATOM 959 O O . TYR A 1 132 ? -4.289 -1.356 7.051 1 96.06 132 TYR A O 1
ATOM 967 N N . SER A 1 133 ? -5.98 -2.852 7.406 1 94.5 133 SER A N 1
ATOM 968 C CA . SER A 1 133 ? -6.969 -2.15 6.594 1 94.5 133 SER A CA 1
ATOM 969 C C . SER A 1 133 ? -7.984 -1.419 7.465 1 94.5 133 SER A C 1
ATOM 971 O O . SER A 1 133 ? -8.148 -1.746 8.641 1 94.5 133 SER A O 1
ATOM 973 N N . PRO A 1 134 ? -8.578 -0.402 6.867 1 93.5 134 PRO A N 1
ATOM 974 C CA . PRO A 1 134 ? -9.625 0.25 7.66 1 93.5 134 PRO A CA 1
ATOM 975 C C . PRO A 1 134 ? -10.688 -0.73 8.164 1 93.5 134 PRO A C 1
ATOM 977 O O . PRO A 1 134 ? -11.078 -1.646 7.434 1 93.5 134 PRO A O 1
ATOM 980 N N . ARG A 1 135 ? -11.195 -0.482 9.398 1 92.44 135 ARG A N 1
ATOM 981 C CA . ARG A 1 135 ? -12.117 -1.418 10.031 1 92.44 135 ARG A CA 1
ATOM 982 C C . ARG A 1 135 ? -13.453 -1.452 9.289 1 92.44 135 ARG A C 1
ATOM 984 O O . ARG A 1 135 ? -14.195 -2.436 9.383 1 92.44 135 ARG A O 1
ATOM 991 N N . TRP A 1 136 ? -13.797 -0.419 8.664 1 89.75 136 TRP A N 1
ATOM 992 C CA . TRP A 1 136 ? -15.07 -0.375 7.957 1 89.75 136 TRP A CA 1
ATOM 993 C C . TRP A 1 136 ? -14.992 -1.147 6.645 1 89.75 136 TRP A C 1
ATOM 995 O O . TRP A 1 136 ? -16.016 -1.429 6.023 1 89.75 136 TRP A O 1
ATOM 1005 N N . ALA A 1 137 ? -13.773 -1.48 6.191 1 91.75 137 ALA A N 1
ATOM 1006 C CA . ALA A 1 137 ? -13.586 -2.248 4.961 1 91.75 137 ALA A CA 1
ATOM 1007 C C . ALA A 1 137 ? -13.609 -3.748 5.242 1 91.75 137 ALA A C 1
ATOM 1009 O O . ALA A 1 137 ? -13.391 -4.176 6.383 1 91.75 137 ALA A O 1
ATOM 1010 N N . GLN A 1 138 ? -13.898 -4.539 4.219 1 92.19 138 GLN A N 1
ATOM 1011 C CA . GLN A 1 138 ? -13.766 -5.992 4.305 1 92.19 138 GLN A CA 1
ATOM 1012 C C . GLN A 1 138 ? -12.336 -6.426 3.984 1 92.19 138 GLN A C 1
ATOM 1014 O O . GLN A 1 138 ? -11.703 -5.887 3.072 1 92.19 138 GLN A O 1
ATOM 1019 N N . HIS A 1 139 ? -11.836 -7.309 4.789 1 93.25 139 HIS A N 1
ATOM 1020 C CA . HIS A 1 139 ? -10.461 -7.773 4.609 1 93.25 139 HIS A CA 1
ATOM 1021 C C . HIS A 1 139 ? -10.383 -9.297 4.723 1 93.25 139 HIS A C 1
ATOM 1023 O O . HIS A 1 139 ? -10.859 -9.875 5.695 1 93.25 139 HIS A O 1
ATOM 1029 N N . TYR A 1 140 ? -9.781 -9.93 3.746 1 94.56 140 TYR A N 1
ATOM 1030 C CA . TYR A 1 140 ? -9.641 -11.383 3.717 1 94.56 140 TYR A CA 1
ATOM 1031 C C . TYR A 1 140 ? -8.188 -11.781 3.521 1 94.56 140 TYR A C 1
ATOM 1033 O O . TYR A 1 140 ? -7.449 -11.133 2.777 1 94.56 140 TYR A O 1
ATOM 1041 N N . TRP A 1 141 ? -7.84 -12.781 4.176 1 95.38 141 TRP A N 1
ATOM 1042 C CA . TRP A 1 141 ? -6.52 -13.391 4.055 1 95.38 141 TRP A CA 1
ATOM 1043 C C . TRP A 1 141 ? -6.602 -14.727 3.334 1 95.38 141 TRP A C 1
ATOM 1045 O O . TRP A 1 141 ? -7.395 -15.594 3.709 1 95.38 141 TRP A O 1
ATOM 1055 N N . LEU A 1 142 ? -5.816 -14.891 2.27 1 96 142 LEU A N 1
ATOM 1056 C CA . LEU A 1 142 ? -5.77 -16.094 1.436 1 96 142 LEU A CA 1
ATOM 1057 C C . LEU A 1 142 ? -4.418 -16.781 1.552 1 96 142 LEU A C 1
ATOM 1059 O O . LEU A 1 142 ? -3.477 -16.438 0.829 1 96 142 LEU A O 1
ATOM 1063 N N . PRO A 1 143 ? -4.301 -17.781 2.451 1 96.94 143 PRO A N 1
ATOM 1064 C CA . PRO A 1 143 ? -3.037 -18.531 2.529 1 96.94 143 PRO A CA 1
ATOM 1065 C C . PRO A 1 143 ? -2.826 -19.469 1.342 1 96.94 143 PRO A C 1
ATOM 1067 O O . PRO A 1 143 ? -3.773 -20.109 0.887 1 96.94 143 PRO A O 1
ATOM 1070 N N . MET A 1 144 ? -1.542 -19.5 0.87 1 97.06 144 MET A N 1
ATOM 1071 C CA . MET A 1 144 ? -1.227 -20.344 -0.28 1 97.06 144 MET A CA 1
ATOM 1072 C C . MET A 1 144 ? 0.059 -21.125 -0.042 1 97.06 144 MET A C 1
ATOM 1074 O O . MET A 1 144 ? 0.94 -20.688 0.692 1 97.06 144 MET A O 1
ATOM 1078 N N . THR A 1 145 ? 0.045 -22.234 -0.682 1 97.5 145 THR A N 1
ATOM 1079 C CA . THR A 1 145 ? 1.236 -23.078 -0.645 1 97.5 145 THR A CA 1
ATOM 1080 C C . THR A 1 145 ? 1.701 -23.422 -2.059 1 97.5 145 THR A C 1
ATOM 1082 O O . THR A 1 145 ? 0.902 -23.844 -2.896 1 97.5 145 THR A O 1
ATOM 1085 N N . THR A 1 146 ? 2.996 -23.156 -2.324 1 97.38 146 THR A N 1
ATOM 1086 C CA . THR A 1 146 ? 3.635 -23.547 -3.58 1 97.38 146 THR A CA 1
ATOM 1087 C C . THR A 1 146 ? 4.66 -24.641 -3.352 1 97.38 146 THR A C 1
ATOM 1089 O O . THR A 1 146 ? 4.844 -25.109 -2.223 1 97.38 146 THR A O 1
ATOM 1092 N N . ASP A 1 147 ? 5.293 -25.109 -4.461 1 96.06 147 ASP A N 1
ATOM 1093 C CA . ASP A 1 147 ? 6.312 -26.156 -4.34 1 96.06 147 ASP A CA 1
ATOM 1094 C C . ASP A 1 147 ? 7.59 -25.594 -3.713 1 96.06 147 ASP A C 1
ATOM 1096 O O . ASP A 1 147 ? 8.438 -26.344 -3.244 1 96.06 147 ASP A O 1
ATOM 1100 N N . PHE A 1 148 ? 7.691 -24.297 -3.631 1 96.81 148 PHE A N 1
ATOM 1101 C CA . PHE A 1 148 ? 8.961 -23.719 -3.199 1 96.81 148 PHE A CA 1
ATOM 1102 C C . PHE A 1 148 ? 8.773 -22.859 -1.958 1 96.81 148 PHE A C 1
ATOM 1104 O O . PHE A 1 148 ? 9.742 -22.5 -1.293 1 96.81 148 PHE A O 1
ATOM 1111 N N . SER A 1 149 ? 7.535 -22.469 -1.675 1 97.88 149 SER A N 1
ATOM 1112 C CA . SER A 1 149 ? 7.332 -21.562 -0.552 1 97.88 149 SER A CA 1
ATOM 1113 C C . SER A 1 149 ? 5.859 -21.484 -0.157 1 97.88 149 SER A C 1
ATOM 1115 O O . SER A 1 149 ? 4.98 -21.75 -0.977 1 97.88 149 SER A O 1
ATOM 1117 N N . GLU A 1 150 ? 5.668 -21.156 1.109 1 97.56 150 GLU A N 1
ATOM 1118 C CA . GLU A 1 150 ? 4.371 -20.609 1.488 1 97.56 150 GLU A CA 1
ATOM 1119 C C . GLU A 1 150 ? 4.277 -19.125 1.153 1 97.56 150 GLU A C 1
ATOM 1121 O O . GLU A 1 150 ? 5.285 -18.422 1.145 1 97.56 150 GLU A O 1
ATOM 1126 N N . CYS A 1 151 ? 3.107 -18.703 0.846 1 97.81 151 CYS A N 1
ATOM 1127 C CA . CYS A 1 151 ? 2.828 -17.297 0.617 1 97.81 151 CYS A CA 1
ATOM 1128 C C . CYS A 1 151 ? 1.366 -16.969 0.902 1 97.81 151 CYS A C 1
ATOM 1130 O O . CYS A 1 151 ? 0.601 -17.859 1.305 1 97.81 151 CYS A O 1
ATOM 1132 N N . SER A 1 152 ? 1.057 -15.703 0.797 1 97.19 152 SER A N 1
ATOM 1133 C CA . SER A 1 152 ? -0.332 -15.32 1.028 1 97.19 152 SER A CA 1
ATOM 1134 C C . SER A 1 152 ? -0.711 -14.094 0.206 1 97.19 152 SER A C 1
ATOM 1136 O O . SER A 1 152 ? 0.161 -13.344 -0.229 1 97.19 152 SER A O 1
ATOM 1138 N N . VAL A 1 153 ? -1.979 -14.016 0.002 1 96.81 153 VAL A N 1
ATOM 1139 C CA . VAL A 1 153 ? -2.586 -12.828 -0.6 1 96.81 153 VAL A CA 1
ATOM 1140 C C . VAL A 1 153 ? -3.639 -12.25 0.344 1 96.81 153 VAL A C 1
ATOM 1142 O O . VAL A 1 153 ? -4.488 -12.984 0.857 1 96.81 153 VAL A O 1
ATOM 1145 N N . ASP A 1 154 ? -3.516 -11 0.61 1 95.88 154 ASP A N 1
ATOM 1146 C CA . ASP A 1 154 ? -4.543 -10.281 1.362 1 95.88 154 ASP A CA 1
ATOM 1147 C C . ASP A 1 154 ? -5.34 -9.344 0.453 1 95.88 154 ASP A C 1
ATOM 1149 O O . ASP A 1 154 ? -4.762 -8.641 -0.379 1 95.88 154 ASP A O 1
ATOM 1153 N N . VAL A 1 155 ? -6.613 -9.367 0.641 1 94.88 155 VAL A N 1
ATOM 1154 C CA . VAL A 1 155 ? -7.484 -8.508 -0.155 1 94.88 155 VAL A CA 1
ATOM 1155 C C . VAL A 1 155 ? -8.383 -7.688 0.767 1 94.88 155 VAL A C 1
ATOM 1157 O O . VAL A 1 155 ? -9.094 -8.242 1.611 1 94.88 155 VAL A O 1
ATOM 1160 N N . GLY A 1 156 ? -8.258 -6.406 0.647 1 93.94 156 GLY A N 1
ATOM 1161 C CA . GLY A 1 156 ? -9.172 -5.484 1.315 1 93.94 156 GLY A CA 1
ATOM 1162 C C . GLY A 1 156 ? -10.023 -4.684 0.351 1 93.94 156 GLY A C 1
ATOM 1163 O O . GLY A 1 156 ? -9.539 -4.242 -0.696 1 93.94 156 GLY A O 1
ATOM 1164 N N . PHE A 1 157 ? -11.305 -4.523 0.662 1 93.31 157 PHE A N 1
ATOM 1165 C CA . PHE A 1 157 ? -12.148 -3.75 -0.245 1 93.31 157 PHE A CA 1
ATOM 1166 C C . PHE A 1 157 ? -13.297 -3.096 0.51 1 93.31 157 PHE A C 1
ATOM 1168 O O . PHE A 1 157 ? -13.695 -3.568 1.577 1 93.31 157 PHE A O 1
ATOM 1175 N N . ASP A 1 158 ? -13.672 -1.927 -0.093 1 89.06 158 ASP A N 1
ATOM 1176 C CA . ASP A 1 158 ? -14.859 -1.214 0.372 1 89.06 158 ASP A CA 1
ATOM 1177 C C . ASP A 1 158 ? -16.109 -1.65 -0.402 1 89.06 158 ASP A C 1
ATOM 1179 O O . ASP A 1 158 ? -16.141 -1.57 -1.632 1 89.06 158 ASP A O 1
ATOM 1183 N N . ILE A 1 159 ? -17.078 -2.367 0.243 1 71.94 159 ILE A N 1
ATOM 1184 C CA . ILE A 1 159 ? -18.312 -2.75 -0.432 1 71.94 159 ILE A CA 1
ATOM 1185 C C . ILE A 1 159 ? -19.266 -1.562 -0.477 1 71.94 159 ILE A C 1
ATOM 1187 O O . ILE A 1 159 ? -19.625 -1.004 0.564 1 71.94 159 ILE A O 1
ATOM 1191 N N . PRO A 1 160 ? -19.391 -1.083 -1.733 1 61.06 160 PRO A N 1
ATOM 1192 C CA . PRO A 1 160 ? -20.422 -0.038 -1.787 1 61.06 160 PRO A CA 1
ATOM 1193 C C . PRO A 1 160 ? -21.734 -0.466 -1.139 1 61.06 160 PRO A C 1
ATOM 1195 O O . PRO A 1 160 ? -22.109 -1.642 -1.197 1 61.06 160 PRO A O 1
ATOM 1198 N N . LYS A 1 161 ? -22.016 0.226 -0.025 1 47.28 161 LYS A N 1
ATOM 1199 C CA . LYS A 1 161 ? -23.328 -0.058 0.535 1 47.28 161 LYS A CA 1
ATOM 1200 C C . LYS A 1 161 ? -24.406 0.014 -0.54 1 47.28 161 LYS A C 1
ATOM 1202 O O . LYS A 1 161 ? -24.422 0.947 -1.346 1 47.28 161 LYS A O 1
ATOM 1207 N N . SER A 1 162 ? -24.953 -1.18 -0.943 1 39.34 162 SER A N 1
ATOM 1208 C CA . SER A 1 162 ? -26.203 -1.135 -1.687 1 39.34 162 SER A CA 1
ATOM 1209 C C . SER A 1 162 ? -27.219 -0.203 -1.017 1 39.34 162 SER A C 1
ATOM 1211 O O . SER A 1 162 ? -27.234 -0.08 0.209 1 39.34 162 SER A O 1
ATOM 1213 N N . MET B 1 1 ? 20.891 33.812 -10.398 1 23.17 1 MET B N 1
ATOM 1214 C CA . MET B 1 1 ? 20.812 32.375 -10.664 1 23.17 1 MET B CA 1
ATOM 1215 C C . MET B 1 1 ? 19.516 31.797 -10.125 1 23.17 1 MET B C 1
ATOM 1217 O O . MET B 1 1 ? 19.391 31.531 -8.93 1 23.17 1 MET B O 1
ATOM 1221 N N . THR B 1 2 ? 18.359 32 -10.484 1 35.09 2 THR B N 1
ATOM 1222 C CA . THR B 1 2 ? 16.969 31.75 -10.18 1 35.09 2 THR B CA 1
ATOM 1223 C C . THR B 1 2 ? 16.719 30.266 -10 1 35.09 2 THR B C 1
ATOM 1225 O O . THR B 1 2 ? 17.141 29.453 -10.828 1 35.09 2 THR B O 1
ATOM 1228 N N . THR B 1 3 ? 16.625 29.578 -8.781 1 38.91 3 THR B N 1
ATOM 1229 C CA . THR B 1 3 ? 16.734 28.172 -8.398 1 38.91 3 THR B CA 1
ATOM 1230 C C . THR B 1 3 ? 15.844 27.297 -9.273 1 38.91 3 THR B C 1
ATOM 1232 O O . THR B 1 3 ? 14.633 27.531 -9.344 1 38.91 3 THR B O 1
ATOM 1235 N N . SER B 1 4 ? 16.141 26.828 -10.422 1 43 4 SER B N 1
ATOM 1236 C CA . SER B 1 4 ? 15.828 25.891 -11.492 1 43 4 SER B CA 1
ATOM 1237 C C . SER B 1 4 ? 15.125 24.641 -10.945 1 43 4 SER B C 1
ATOM 1239 O O . SER B 1 4 ? 14.867 23.688 -11.688 1 43 4 SER B O 1
ATOM 1241 N N . THR B 1 5 ? 15.109 24.469 -9.672 1 48.41 5 THR B N 1
ATOM 1242 C CA . THR B 1 5 ? 14.477 23.359 -8.977 1 48.41 5 THR B CA 1
ATOM 1243 C C . THR B 1 5 ? 12.969 23.359 -9.219 1 48.41 5 THR B C 1
ATOM 1245 O O . THR B 1 5 ? 12.344 22.297 -9.203 1 48.41 5 THR B O 1
ATOM 1248 N N . GLU B 1 6 ? 12.359 24.531 -9.438 1 55 6 GLU B N 1
ATOM 1249 C CA . GLU B 1 6 ? 10.938 24.672 -9.734 1 55 6 GLU B CA 1
ATOM 1250 C C . GLU B 1 6 ? 10.602 24.125 -11.117 1 55 6 GLU B C 1
ATOM 1252 O O . GLU B 1 6 ? 9.445 23.766 -11.391 1 55 6 GLU B O 1
ATOM 1257 N N . GLN B 1 7 ? 11.625 23.812 -11.914 1 62.72 7 GLN B N 1
ATOM 1258 C CA . GLN B 1 7 ? 11.375 23.406 -13.297 1 62.72 7 GLN B CA 1
ATOM 1259 C C . GLN B 1 7 ? 11.477 21.891 -13.461 1 62.72 7 GLN B C 1
ATOM 1261 O O . GLN B 1 7 ? 11.273 21.375 -14.562 1 62.72 7 GLN B O 1
ATOM 1266 N N . ASP B 1 8 ? 11.695 21.141 -12.352 1 73.56 8 ASP B N 1
ATOM 1267 C CA . ASP B 1 8 ? 11.789 19.688 -12.438 1 73.56 8 ASP B CA 1
ATOM 1268 C C . ASP B 1 8 ? 10.406 19.047 -12.492 1 73.56 8 ASP B C 1
ATOM 1270 O O . ASP B 1 8 ? 9.609 19.219 -11.562 1 73.56 8 ASP B O 1
ATOM 1274 N N . PRO B 1 9 ? 10.039 18.516 -13.688 1 77.31 9 PRO B N 1
ATOM 1275 C CA . PRO B 1 9 ? 8.719 17.906 -13.844 1 77.31 9 PRO B CA 1
ATOM 1276 C C . PRO B 1 9 ? 8.344 17 -12.672 1 77.31 9 PRO B C 1
ATOM 1278 O O . PRO B 1 9 ? 7.168 16.922 -12.297 1 77.31 9 PRO B O 1
ATOM 1281 N N . ALA B 1 10 ? 9.336 16.438 -12.117 1 78.5 10 ALA B N 1
ATOM 1282 C CA . ALA B 1 10 ? 9.078 15.586 -10.961 1 78.5 10 ALA B CA 1
ATOM 1283 C C . ALA B 1 10 ? 8.617 16.422 -9.766 1 78.5 10 ALA B C 1
ATOM 1285 O O . ALA B 1 10 ? 7.727 16 -9.016 1 78.5 10 ALA B O 1
ATOM 1286 N N . LEU B 1 11 ? 9.148 17.562 -9.562 1 82 11 LEU B N 1
ATOM 1287 C CA . LEU B 1 11 ? 8.789 18.438 -8.445 1 82 11 LEU B CA 1
ATOM 1288 C C . LEU B 1 11 ? 7.375 18.969 -8.609 1 82 11 LEU B C 1
ATOM 1290 O O . LEU B 1 11 ? 6.656 19.156 -7.625 1 82 11 LEU B O 1
ATOM 1294 N N . GLN B 1 12 ? 6.992 19.156 -9.844 1 84.19 12 GLN B N 1
ATOM 1295 C CA . GLN B 1 12 ? 5.641 19.641 -10.102 1 84.19 12 GLN B CA 1
ATOM 1296 C C . GLN B 1 12 ? 4.598 18.594 -9.734 1 84.19 12 GLN B C 1
ATOM 1298 O O . GLN B 1 12 ? 3.486 18.938 -9.32 1 84.19 12 GLN B O 1
ATOM 1303 N N . LEU B 1 13 ? 4.969 17.391 -9.828 1 84.56 13 LEU B N 1
ATOM 1304 C CA . LEU B 1 13 ? 4.039 16.297 -9.555 1 84.56 13 LEU B CA 1
ATOM 1305 C C . LEU B 1 13 ? 3.928 16.047 -8.055 1 84.56 13 LEU B C 1
ATOM 1307 O O . LEU B 1 13 ? 2.887 15.586 -7.574 1 84.56 13 LEU B O 1
ATOM 1311 N N . ILE B 1 14 ? 4.977 16.422 -7.359 1 90.06 14 ILE B N 1
ATOM 1312 C CA . ILE B 1 14 ? 4.977 16.062 -5.941 1 90.06 14 ILE B CA 1
ATOM 1313 C C . ILE B 1 14 ? 4.473 17.234 -5.113 1 90.06 14 ILE B C 1
ATOM 1315 O O . ILE B 1 14 ? 4.043 17.062 -3.971 1 90.06 14 ILE B O 1
ATOM 1319 N N . LYS B 1 15 ? 4.566 18.453 -5.621 1 90.81 15 LYS B N 1
ATOM 1320 C CA . LYS B 1 15 ? 4.234 19.688 -4.91 1 90.81 15 LYS B CA 1
ATOM 1321 C C . LYS B 1 15 ? 2.809 19.641 -4.367 1 90.81 15 LYS B C 1
ATOM 1323 O O . LYS B 1 15 ? 2.564 20 -3.215 1 90.81 15 LYS B O 1
ATOM 1328 N N . PRO B 1 16 ? 1.838 19.203 -5.188 1 92.94 16 PRO B N 1
ATOM 1329 C CA . PRO B 1 16 ? 0.472 19.141 -4.66 1 92.94 16 PRO B CA 1
ATOM 1330 C C . PRO B 1 16 ? 0.358 18.266 -3.412 1 92.94 16 PRO B C 1
ATOM 1332 O O . PRO B 1 16 ? -0.426 18.578 -2.512 1 92.94 16 PRO B O 1
ATOM 1335 N N . PHE B 1 17 ? 1.099 17.219 -3.361 1 93.5 17 PHE B N 1
ATOM 1336 C CA . PHE B 1 17 ? 1.018 16.328 -2.209 1 93.5 17 PHE B CA 1
ATOM 1337 C C . PHE B 1 17 ? 1.721 16.938 -1.003 1 93.5 17 PHE B C 1
ATOM 1339 O O . PHE B 1 17 ? 1.294 16.75 0.137 1 93.5 17 PHE B O 1
ATOM 1346 N N . ALA B 1 18 ? 2.818 17.641 -1.246 1 94.5 18 ALA B N 1
ATOM 1347 C CA . ALA B 1 18 ? 3.467 18.391 -0.172 1 94.5 18 ALA B CA 1
ATOM 1348 C C . ALA B 1 18 ? 2.52 19.438 0.422 1 94.5 18 ALA B C 1
ATOM 1350 O O . ALA B 1 18 ? 2.361 19.516 1.643 1 94.5 18 ALA B O 1
ATOM 1351 N N . GLU B 1 19 ? 1.893 20.156 -0.446 1 95.56 19 GLU B N 1
ATOM 1352 C CA . GLU B 1 19 ? 0.957 21.188 -0.012 1 95.56 19 GLU B CA 1
ATOM 1353 C C . GLU B 1 19 ? -0.245 20.578 0.705 1 95.56 19 GLU B C 1
ATOM 1355 O O . GLU B 1 19 ? -0.728 21.125 1.696 1 95.56 19 GLU B O 1
ATOM 1360 N N . SER B 1 20 ? -0.718 19.5 0.161 1 96.69 20 SER B N 1
ATOM 1361 C CA . SER B 1 20 ? -1.828 18.797 0.789 1 96.69 20 SER B CA 1
ATOM 1362 C C . SER B 1 20 ? -1.475 18.359 2.207 1 96.69 20 SER B C 1
ATOM 1364 O O . SER B 1 20 ? -2.285 18.5 3.125 1 96.69 20 SER B O 1
ATOM 1366 N N . THR B 1 21 ? -0.31 17.844 2.365 1 96.81 21 THR B N 1
ATOM 1367 C CA . THR B 1 21 ? 0.121 17.375 3.682 1 96.81 21 THR B CA 1
ATOM 1368 C C . THR B 1 21 ? 0.141 18.531 4.676 1 96.81 21 THR B C 1
ATOM 1370 O O . THR B 1 21 ? -0.394 18.422 5.781 1 96.81 21 THR B O 1
ATOM 1373 N N . ILE B 1 22 ? 0.716 19.641 4.277 1 97.06 22 ILE B N 1
ATOM 1374 C CA . ILE B 1 22 ? 0.794 20.812 5.137 1 97.06 22 ILE B CA 1
ATOM 1375 C C . ILE B 1 22 ? -0.612 21.281 5.504 1 97.06 22 ILE B C 1
ATOM 1377 O O . ILE B 1 22 ? -0.904 21.531 6.676 1 97.06 22 ILE B O 1
ATOM 1381 N N . SER B 1 23 ? -1.486 21.359 4.516 1 96.62 23 SER B N 1
ATOM 1382 C CA . SER B 1 23 ? -2.852 21.812 4.738 1 96.62 23 SER B CA 1
ATOM 1383 C C . SER B 1 23 ? -3.602 20.891 5.695 1 96.62 23 SER B C 1
ATOM 1385 O O . SER B 1 23 ? -4.277 21.359 6.613 1 96.62 23 SER B O 1
ATOM 1387 N N . VAL B 1 24 ? -3.492 19.594 5.465 1 97 24 VAL B N 1
ATOM 1388 C CA . VAL B 1 24 ? -4.207 18.625 6.277 1 97 24 VAL B CA 1
ATOM 1389 C C . VAL B 1 24 ? -3.699 18.672 7.715 1 97 24 VAL B C 1
ATOM 1391 O O . VAL B 1 24 ? -4.488 18.656 8.664 1 97 24 VAL B O 1
ATOM 1394 N N . VAL B 1 25 ? -2.406 18.734 7.91 1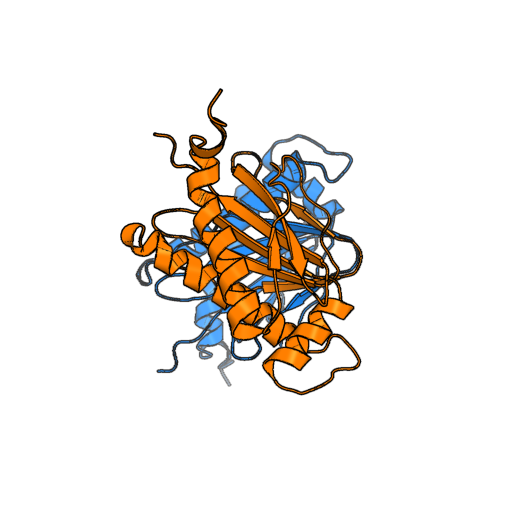 97 25 VAL B N 1
ATOM 1395 C CA . VAL B 1 25 ? -1.826 18.812 9.25 1 97 25 VAL B CA 1
ATOM 1396 C C . VAL B 1 25 ? -2.311 20.078 9.953 1 97 25 VAL B C 1
ATOM 1398 O O . VAL B 1 25 ? -2.729 20.016 11.117 1 97 25 VAL B O 1
ATOM 1401 N N . GLU B 1 26 ? -2.307 21.125 9.289 1 96.31 26 GLU B N 1
ATOM 1402 C CA . GLU B 1 26 ? -2.703 22.406 9.891 1 96.31 26 GLU B CA 1
ATOM 1403 C C . GLU B 1 26 ? -4.195 22.422 10.211 1 96.31 26 GLU B C 1
ATOM 1405 O O . GLU B 1 26 ? -4.598 22.859 11.289 1 96.31 26 GLU B O 1
ATOM 1410 N N . MET B 1 27 ? -4.996 21.953 9.312 1 94.81 27 MET B N 1
ATOM 1411 C CA . MET B 1 27 ? -6.445 22.016 9.453 1 94.81 27 MET B CA 1
ATOM 1412 C C . MET B 1 27 ? -6.934 20.969 10.453 1 94.81 27 MET B C 1
ATOM 1414 O O . MET B 1 27 ? -7.766 21.266 11.312 1 94.81 27 MET B O 1
ATOM 1418 N N . MET B 1 28 ? -6.391 19.797 10.352 1 93.69 28 MET B N 1
ATOM 1419 C CA . MET B 1 28 ? -6.934 18.672 11.117 1 93.69 28 MET B CA 1
ATOM 1420 C C . MET B 1 28 ? -6.258 18.578 12.484 1 93.69 28 MET B C 1
ATOM 1422 O O . MET B 1 28 ? -6.875 18.156 13.461 1 93.69 28 MET B O 1
ATOM 1426 N N . LEU B 1 29 ? -5.039 19 12.539 1 95.56 29 LEU B N 1
ATOM 1427 C CA . LEU B 1 29 ? -4.277 18.75 13.758 1 95.56 29 LEU B CA 1
ATOM 1428 C C . LEU B 1 29 ? -3.93 20.047 14.461 1 95.56 29 LEU B C 1
ATOM 1430 O O . LEU B 1 29 ? -3.311 20.031 15.531 1 95.56 29 LEU B O 1
ATOM 1434 N N . ASP B 1 30 ? -4.32 21.125 13.898 1 93.81 30 ASP B N 1
ATOM 1435 C CA . ASP B 1 30 ? -4.055 22.438 14.484 1 93.81 30 ASP B CA 1
ATOM 1436 C C . ASP B 1 30 ? -2.588 22.578 14.883 1 93.81 30 ASP B C 1
ATOM 1438 O O . ASP B 1 30 ? -2.279 22.938 16.016 1 93.81 30 ASP B O 1
ATOM 1442 N N . SER B 1 31 ? -1.732 22.188 14.078 1 93.5 31 SER B N 1
ATOM 1443 C CA . SER B 1 31 ? -0.288 22.219 14.281 1 93.5 31 SER B CA 1
ATOM 1444 C C . SER B 1 31 ? 0.424 22.859 13.094 1 93.5 31 SER B C 1
ATOM 1446 O O . SER B 1 31 ? -0.015 22.703 11.945 1 93.5 31 SER B O 1
ATOM 1448 N N . GLY B 1 32 ? 1.517 23.562 13.383 1 94.56 32 GLY B N 1
ATOM 1449 C CA . GLY B 1 32 ? 2.4 23.938 12.289 1 94.56 32 GLY B CA 1
ATOM 1450 C C . GLY B 1 32 ? 3.055 22.734 11.625 1 94.56 32 GLY B C 1
ATOM 1451 O O . GLY B 1 32 ? 3.186 21.672 12.234 1 94.56 32 GLY B O 1
ATOM 1452 N N . CYS B 1 33 ? 3.365 22.891 10.398 1 96.25 33 CYS B N 1
ATOM 1453 C CA . CYS B 1 33 ? 4.047 21.859 9.625 1 96.25 33 CYS B CA 1
ATOM 1454 C C . CYS B 1 33 ? 5.086 22.484 8.695 1 96.25 33 CYS B C 1
ATOM 1456 O O . CYS B 1 33 ? 4.75 23.312 7.852 1 96.25 33 CYS B O 1
ATOM 1458 N N . THR B 1 34 ? 6.309 22.062 8.891 1 96.44 34 THR B N 1
ATOM 1459 C CA . THR B 1 34 ? 7.383 22.547 8.039 1 96.44 34 THR B CA 1
ATOM 1460 C C . THR B 1 34 ? 7.984 21.422 7.215 1 96.44 34 THR B C 1
ATOM 1462 O O . THR B 1 34 ? 8.266 20.344 7.742 1 96.44 34 THR B O 1
ATOM 1465 N N . MET B 1 35 ? 8.148 21.734 5.965 1 95.69 35 MET B N 1
ATOM 1466 C CA . MET B 1 35 ? 8.727 20.734 5.066 1 95.69 35 MET B CA 1
ATOM 1467 C C . MET B 1 35 ? 10.234 20.938 4.938 1 95.69 35 MET B C 1
ATOM 1469 O O . MET B 1 35 ? 10.703 22.062 4.754 1 95.69 35 MET B O 1
ATOM 1473 N N . GLY B 1 36 ? 10.969 19.828 5.113 1 95.25 36 GLY B N 1
ATOM 1474 C CA . GLY B 1 36 ? 12.398 19.875 4.855 1 95.25 36 GLY B CA 1
ATOM 1475 C C . GLY B 1 36 ? 12.742 19.734 3.385 1 95.25 36 GLY B C 1
ATOM 1476 O O . GLY B 1 36 ? 11.883 19.922 2.52 1 95.25 36 GLY B O 1
ATOM 1477 N N . GLU B 1 37 ? 13.977 19.469 3.123 1 93.88 37 GLU B N 1
ATOM 1478 C CA . GLU B 1 37 ? 14.453 19.297 1.751 1 93.88 37 GLU B CA 1
ATOM 1479 C C . GLU B 1 37 ? 13.93 18.016 1.137 1 93.88 37 GLU B C 1
ATOM 1481 O O . GLU B 1 37 ? 14.094 16.938 1.715 1 93.88 37 GLU B O 1
ATOM 1486 N N . ILE B 1 38 ? 13.328 18.172 -0.039 1 93.69 38 ILE B N 1
ATOM 1487 C CA . ILE B 1 38 ? 12.852 17.016 -0.784 1 93.69 38 ILE B CA 1
ATOM 1488 C C . ILE B 1 38 ? 14.047 16.219 -1.32 1 93.69 38 ILE B C 1
ATOM 1490 O O . ILE B 1 38 ? 14.984 16.797 -1.873 1 93.69 38 ILE B O 1
ATOM 1494 N N . GLN B 1 39 ? 13.961 14.906 -1.162 1 92 39 GLN B N 1
ATOM 1495 C CA . GLN B 1 39 ? 15.07 14.07 -1.611 1 92 39 GLN B CA 1
ATOM 1496 C C . GLN B 1 39 ? 14.586 12.953 -2.527 1 92 39 GLN B C 1
ATOM 1498 O O . GLN B 1 39 ? 13.617 12.258 -2.205 1 92 39 GLN B O 1
ATOM 1503 N N . PRO B 1 40 ? 15.273 12.797 -3.65 1 91.81 40 PRO B N 1
ATOM 1504 C CA . PRO B 1 40 ? 14.992 11.594 -4.438 1 91.81 40 PRO B CA 1
ATOM 1505 C C . PRO B 1 40 ? 15.406 10.305 -3.723 1 91.81 40 PRO B C 1
ATOM 1507 O O . PRO B 1 40 ? 16.422 10.281 -3.027 1 91.81 40 PRO B O 1
ATOM 1510 N N . VAL B 1 41 ? 14.523 9.312 -3.855 1 88.5 41 VAL B N 1
ATOM 1511 C CA . VAL B 1 41 ? 14.805 8.023 -3.242 1 88.5 41 VAL B CA 1
ATOM 1512 C C . VAL B 1 41 ? 15.086 6.988 -4.328 1 88.5 41 VAL B C 1
ATOM 1514 O O . VAL B 1 41 ? 14.273 6.793 -5.238 1 88.5 41 VAL B O 1
ATOM 1517 N N . SER B 1 42 ? 16.219 6.203 -4.281 1 77.31 42 SER B N 1
ATOM 1518 C CA . SER B 1 42 ? 16.609 5.254 -5.324 1 77.31 42 SER B CA 1
ATOM 1519 C C . SER B 1 42 ? 16.312 3.818 -4.895 1 77.31 42 SER B C 1
ATOM 1521 O O . SER B 1 42 ? 15.961 2.977 -5.727 1 77.31 42 SER B O 1
ATOM 1523 N N . VAL B 1 43 ? 16.516 3.355 -3.729 1 72.69 43 VAL B N 1
ATOM 1524 C CA . VAL B 1 43 ? 16.453 1.94 -3.377 1 72.69 43 VAL B CA 1
ATOM 1525 C C . VAL B 1 43 ? 15.336 1.71 -2.363 1 72.69 43 VAL B C 1
ATOM 1527 O O . VAL B 1 43 ? 14.727 0.638 -2.332 1 72.69 43 VAL B O 1
ATOM 1530 N N . GLY B 1 44 ? 15.039 2.664 -1.559 1 83.5 44 GLY B N 1
ATOM 1531 C CA . GLY B 1 44 ? 14.078 2.557 -0.47 1 83.5 44 GLY B CA 1
ATOM 1532 C C . GLY B 1 44 ? 14.43 3.424 0.724 1 83.5 44 GLY B C 1
ATOM 1533 O O . GLY B 1 44 ? 15.492 4.059 0.746 1 83.5 44 GLY B O 1
ATOM 1534 N N . HIS B 1 45 ? 13.484 3.488 1.526 1 82.88 45 HIS B N 1
ATOM 1535 C CA . HIS B 1 45 ? 13.664 4.332 2.701 1 82.88 45 HIS B CA 1
ATOM 1536 C C . HIS B 1 45 ? 13.07 3.682 3.945 1 82.88 45 HIS B C 1
ATOM 1538 O O . HIS B 1 45 ? 11.977 3.117 3.891 1 82.88 45 HIS B O 1
ATOM 1544 N N . ARG B 1 46 ? 13.945 3.717 5.031 1 86.88 46 ARG B N 1
ATOM 1545 C CA . ARG B 1 46 ? 13.445 3.246 6.32 1 86.88 46 ARG B CA 1
ATOM 1546 C C . ARG B 1 46 ? 12.289 4.109 6.805 1 86.88 46 ARG B C 1
ATOM 1548 O O . ARG B 1 46 ? 12.344 5.34 6.723 1 86.88 46 ARG B O 1
ATOM 1555 N N . MET B 1 47 ? 11.281 3.422 7.316 1 92.69 47 MET B N 1
ATOM 1556 C CA . MET B 1 47 ? 10.086 4.137 7.734 1 92.69 47 MET B CA 1
ATOM 1557 C C . MET B 1 47 ? 9.984 4.199 9.258 1 92.69 47 MET B C 1
ATOM 1559 O O . MET B 1 47 ? 10.695 3.473 9.953 1 92.69 47 MET B O 1
ATOM 1563 N N . HIS B 1 48 ? 9.156 5.145 9.68 1 96.94 48 HIS B N 1
ATOM 1564 C CA . HIS B 1 48 ? 8.805 5.168 11.094 1 96.94 48 HIS B CA 1
ATOM 1565 C C . HIS B 1 48 ? 7.902 3.99 11.453 1 96.94 48 HIS B C 1
ATOM 1567 O O . HIS B 1 48 ? 7.598 3.15 10.602 1 96.94 48 HIS B O 1
ATOM 1573 N N . GLU B 1 49 ? 7.543 3.891 12.672 1 97.69 49 GLU B N 1
ATOM 1574 C CA . GLU B 1 49 ? 6.844 2.725 13.203 1 97.69 49 GLU B CA 1
ATOM 1575 C C . GLU B 1 49 ? 5.469 2.568 12.555 1 97.69 49 GLU B C 1
ATOM 1577 O O . GLU B 1 49 ? 4.941 1.457 12.469 1 97.69 49 GLU B O 1
ATOM 1582 N N . VAL B 1 50 ? 4.871 3.678 12.188 1 98.5 50 VAL B N 1
ATOM 1583 C CA . VAL B 1 50 ? 3.533 3.631 11.609 1 98.5 50 VAL B CA 1
ATOM 1584 C C . VAL B 1 50 ? 3.527 4.34 10.258 1 98.5 50 VAL B C 1
ATOM 1586 O O . VAL B 1 50 ? 3.867 5.52 10.164 1 98.5 50 VAL B O 1
ATOM 1589 N N . THR B 1 51 ? 3.193 3.648 9.203 1 98.38 51 THR B N 1
ATOM 1590 C CA . THR B 1 51 ? 3.135 4.203 7.855 1 98.38 51 THR B CA 1
ATOM 1591 C C . THR B 1 51 ? 1.829 3.812 7.164 1 98.38 51 THR B C 1
ATOM 1593 O O . THR B 1 51 ? 1.427 2.648 7.199 1 98.38 51 THR B O 1
ATOM 1596 N N . SER B 1 52 ? 1.14 4.766 6.621 1 98.62 52 SER B N 1
ATOM 1597 C CA . SER B 1 52 ? -0.031 4.492 5.797 1 98.62 52 SER B CA 1
ATOM 1598 C C . SER B 1 52 ? 0.282 4.668 4.312 1 98.62 52 SER B C 1
ATOM 1600 O O . SER B 1 52 ? 0.873 5.672 3.914 1 98.62 52 SER B O 1
ATOM 1602 N N . VAL B 1 53 ? -0.134 3.703 3.477 1 98.06 53 VAL B N 1
ATOM 1603 C CA . VAL B 1 53 ? 0.125 3.738 2.041 1 98.06 53 VAL B CA 1
ATOM 1604 C C . VAL B 1 53 ? -1.195 3.82 1.279 1 98.06 53 VAL B C 1
ATOM 1606 O O . VAL B 1 53 ? -2.139 3.084 1.578 1 98.06 53 VAL B O 1
ATOM 1609 N N . ILE B 1 54 ? -1.241 4.695 0.338 1 98.19 54 ILE B N 1
ATOM 1610 C CA . ILE B 1 54 ? -2.391 4.828 -0.549 1 98.19 54 ILE B CA 1
ATOM 1611 C C . ILE B 1 54 ? -1.931 4.777 -2.004 1 98.19 54 ILE B C 1
ATOM 1613 O O . ILE B 1 54 ? -0.995 5.48 -2.391 1 98.19 54 ILE B O 1
ATOM 1617 N N . GLY B 1 55 ? -2.553 3.912 -2.75 1 97.81 55 GLY B N 1
ATOM 1618 C CA . GLY B 1 55 ? -2.303 3.877 -4.184 1 97.81 55 GLY B CA 1
ATOM 1619 C C . GLY B 1 55 ? -3.027 4.973 -4.941 1 97.81 55 GLY B C 1
ATOM 1620 O O . GLY B 1 55 ? -4.148 5.344 -4.586 1 97.81 55 GLY B O 1
ATOM 1621 N N . ILE B 1 56 ? -2.391 5.41 -5.961 1 96.62 56 ILE B N 1
ATOM 1622 C CA . ILE B 1 56 ? -2.957 6.406 -6.859 1 96.62 56 ILE B CA 1
ATOM 1623 C C . ILE B 1 56 ? -3.029 5.844 -8.281 1 96.62 56 ILE B C 1
ATOM 1625 O O . ILE B 1 56 ? -2.092 5.191 -8.742 1 96.62 56 ILE B O 1
ATOM 1629 N N . SER B 1 57 ? -4.137 6.098 -8.969 1 95.62 57 SER B N 1
ATOM 1630 C CA . SER B 1 57 ? -4.305 5.684 -10.359 1 95.62 57 SER B CA 1
ATOM 1631 C C . SER B 1 57 ? -5.113 6.707 -11.148 1 95.62 57 SER B C 1
ATOM 1633 O O . SER B 1 57 ? -5.586 7.699 -10.586 1 95.62 57 SER B O 1
ATOM 1635 N N . GLY B 1 58 ? -5.277 6.395 -12.477 1 92.06 58 GLY B N 1
ATOM 1636 C CA . GLY B 1 58 ? -5.93 7.324 -13.383 1 92.06 58 GLY B CA 1
ATOM 1637 C C . GLY B 1 58 ? -4.969 7.984 -14.359 1 92.06 58 GLY B C 1
ATOM 1638 O O . GLY B 1 58 ? -4.219 7.301 -15.055 1 92.06 58 GLY B O 1
ATOM 1639 N N . GLY B 1 59 ? -4.996 9.32 -14.336 1 89.69 59 GLY B N 1
ATOM 1640 C CA . GLY B 1 59 ? -4.086 10.031 -15.227 1 89.69 59 GLY B CA 1
ATOM 1641 C C . GLY B 1 59 ? -2.629 9.875 -14.836 1 89.69 59 GLY B C 1
ATOM 1642 O O . GLY B 1 59 ? -1.733 10.156 -15.633 1 89.69 59 GLY B O 1
ATOM 1643 N N . MET B 1 60 ? -2.408 9.469 -13.688 1 89.12 60 MET B N 1
ATOM 1644 C CA . MET B 1 60 ? -1.09 9.109 -13.172 1 89.12 60 MET B CA 1
ATOM 1645 C C . MET B 1 60 ? -1.166 7.863 -12.297 1 89.12 60 MET B C 1
ATOM 1647 O O . MET B 1 60 ? -2.16 7.645 -11.602 1 89.12 60 MET B O 1
ATOM 1651 N N . THR B 1 61 ? -0.125 7.074 -12.453 1 94.88 61 THR B N 1
ATOM 1652 C CA . THR B 1 61 ? -0.021 5.91 -11.578 1 94.88 61 THR B CA 1
ATOM 1653 C C . THR B 1 61 ? 1.05 6.129 -10.516 1 94.88 61 THR B C 1
ATOM 1655 O O . THR B 1 61 ? 2.172 6.527 -10.828 1 94.88 61 THR B O 1
ATOM 1658 N N . GLY B 1 62 ? 0.655 5.934 -9.242 1 95.56 62 GLY B N 1
ATOM 1659 C CA . GLY B 1 62 ? 1.609 6.184 -8.172 1 95.56 62 GLY B CA 1
ATOM 1660 C C . GLY B 1 62 ? 1.157 5.641 -6.828 1 95.56 62 GLY B C 1
ATOM 1661 O O . GLY B 1 62 ? 0.285 4.77 -6.766 1 95.56 62 GLY B O 1
ATOM 1662 N N . ALA B 1 63 ? 1.878 6.043 -5.836 1 96.56 63 ALA B N 1
ATOM 1663 C CA . ALA B 1 63 ? 1.567 5.754 -4.438 1 96.56 63 ALA B CA 1
ATOM 1664 C C . ALA B 1 63 ? 2.111 6.844 -3.518 1 96.56 63 ALA B C 1
ATOM 1666 O O . ALA B 1 63 ? 3.117 7.484 -3.83 1 96.56 63 ALA B O 1
ATOM 1667 N N . ILE B 1 64 ? 1.383 7.051 -2.447 1 96.75 64 ILE B N 1
ATOM 1668 C CA . ILE B 1 64 ? 1.831 7.973 -1.407 1 96.75 64 ILE B CA 1
ATOM 1669 C C . ILE B 1 64 ? 1.867 7.25 -0.062 1 96.75 64 ILE B C 1
ATOM 1671 O O . ILE B 1 64 ? 1.006 6.414 0.224 1 96.75 64 ILE B O 1
ATOM 1675 N N . SER B 1 65 ? 2.852 7.535 0.744 1 97.12 65 SER B N 1
ATOM 1676 C CA . SER B 1 65 ? 2.938 6.996 2.098 1 97.12 65 SER B CA 1
ATOM 1677 C C . SER B 1 65 ? 3.092 8.109 3.127 1 97.12 65 SER B C 1
ATOM 1679 O O . SER B 1 65 ? 3.846 9.062 2.912 1 97.12 65 SER B O 1
ATOM 1681 N N . PHE B 1 66 ? 2.309 8.078 4.141 1 98.38 66 PHE B N 1
ATOM 1682 C CA . PHE B 1 66 ? 2.461 8.922 5.32 1 98.38 66 PHE B CA 1
ATOM 1683 C C . PHE B 1 66 ? 3.051 8.133 6.48 1 98.38 66 PHE B C 1
ATOM 1685 O O . PHE B 1 66 ? 2.463 7.145 6.926 1 98.38 66 PHE B O 1
ATOM 1692 N N . SER B 1 67 ? 4.211 8.547 6.957 1 98.25 67 SER B N 1
ATOM 1693 C CA . SER B 1 67 ? 4.957 7.789 7.953 1 98.25 67 SER B CA 1
ATOM 1694 C C . SER B 1 67 ? 5.23 8.633 9.195 1 98.25 67 SER B C 1
ATOM 1696 O O . SER B 1 67 ? 5.668 9.773 9.094 1 98.25 67 SER B O 1
ATOM 1698 N N . ILE B 1 68 ? 5.035 8.016 10.398 1 98.62 68 ILE B N 1
ATOM 1699 C CA . ILE B 1 68 ? 5.148 8.766 11.641 1 98.62 68 ILE B CA 1
ATOM 1700 C C . ILE B 1 68 ? 5.535 7.828 12.781 1 98.62 68 ILE B C 1
ATOM 1702 O O . ILE B 1 68 ? 5.152 6.656 12.781 1 98.62 68 ILE B O 1
ATOM 1706 N N . PRO B 1 69 ? 6.348 8.312 13.75 1 98.44 69 PRO B N 1
ATOM 1707 C CA . PRO B 1 69 ? 6.637 7.5 14.938 1 98.44 69 PRO B CA 1
ATOM 1708 C C . PRO B 1 69 ? 5.383 7.145 15.727 1 98.44 69 PRO B C 1
ATOM 1710 O O . PRO B 1 69 ? 4.371 7.84 15.633 1 98.44 69 PRO B O 1
ATOM 1713 N N . ALA B 1 70 ? 5.527 6.105 16.562 1 98.38 70 ALA B N 1
ATOM 1714 C CA . ALA B 1 70 ? 4.406 5.625 17.359 1 98.38 70 ALA B CA 1
ATOM 1715 C C . ALA B 1 70 ? 3.84 6.742 18.234 1 98.38 70 ALA B C 1
ATOM 1717 O O . ALA B 1 70 ? 2.621 6.926 18.297 1 98.38 70 ALA B O 1
ATOM 1718 N N . GLU B 1 71 ? 4.711 7.473 18.812 1 98.31 71 GLU B N 1
ATOM 1719 C CA . GLU B 1 71 ? 4.27 8.555 19.688 1 98.31 71 GLU B CA 1
ATOM 1720 C C . GLU B 1 71 ? 3.535 9.633 18.891 1 98.31 71 GLU B C 1
ATOM 1722 O O . GLU B 1 71 ? 2.535 10.188 19.359 1 98.31 71 GLU B O 1
ATOM 1727 N N . GLY B 1 72 ? 4.035 9.938 17.734 1 98.44 72 GLY B N 1
ATOM 1728 C CA . GLY B 1 72 ? 3.365 10.891 16.859 1 98.44 72 GLY B CA 1
ATOM 1729 C C . GLY B 1 72 ? 1.994 10.422 16.422 1 98.44 72 GLY B C 1
ATOM 1730 O O . GLY B 1 72 ? 1.051 11.211 16.359 1 98.44 72 GLY B O 1
ATOM 1731 N N . ALA B 1 73 ? 1.907 9.148 16.141 1 98.62 73 ALA B N 1
ATOM 1732 C CA . ALA B 1 73 ? 0.632 8.57 15.719 1 98.62 73 ALA B CA 1
ATOM 1733 C C . ALA B 1 73 ? -0.418 8.711 16.812 1 98.62 73 ALA B C 1
ATOM 1735 O O . ALA B 1 73 ? -1.57 9.055 16.547 1 98.62 73 ALA B O 1
ATOM 1736 N N . MET B 1 74 ? -0.008 8.438 18 1 98.69 74 MET B N 1
ATOM 1737 C CA . MET B 1 74 ? -0.918 8.57 19.141 1 98.69 74 MET B CA 1
ATOM 1738 C C . MET B 1 74 ? -1.331 10.023 19.344 1 98.69 74 MET B C 1
ATOM 1740 O O . MET B 1 74 ? -2.49 10.312 19.641 1 98.69 74 MET B O 1
ATOM 1744 N N . ALA B 1 75 ? -0.431 10.906 19.125 1 98.31 75 ALA B N 1
ATOM 1745 C CA . ALA B 1 75 ? -0.725 12.336 19.234 1 98.31 75 ALA B CA 1
ATOM 1746 C C . ALA B 1 75 ? -1.735 12.773 18.188 1 98.31 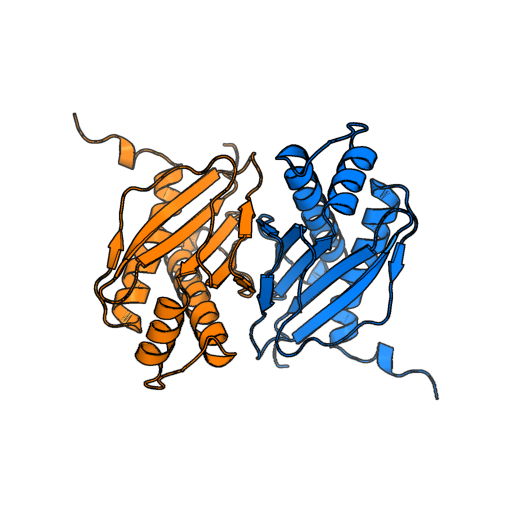75 ALA B C 1
ATOM 1748 O O . ALA B 1 75 ? -2.58 13.633 18.438 1 98.31 75 ALA B O 1
ATOM 1749 N N . ILE B 1 76 ? -1.676 12.219 17.016 1 98.38 76 ILE B N 1
ATOM 1750 C CA . ILE B 1 76 ? -2.605 12.562 15.938 1 98.38 76 ILE B CA 1
ATOM 1751 C C . ILE B 1 76 ? -4.027 12.18 16.344 1 98.38 76 ILE B C 1
ATOM 1753 O O . ILE B 1 76 ? -4.953 12.984 16.219 1 98.38 76 ILE B O 1
ATOM 1757 N N . LEU B 1 77 ? -4.168 10.945 16.875 1 98.38 77 LEU B N 1
ATOM 1758 C CA . LEU B 1 77 ? -5.5 10.547 17.312 1 98.38 77 LEU B CA 1
ATOM 1759 C C . LEU B 1 77 ? -6.027 11.516 18.375 1 98.38 77 LEU B C 1
ATOM 1761 O O . LEU B 1 77 ? -7.188 11.93 18.312 1 98.38 77 LEU B O 1
ATOM 1765 N N . GLU B 1 78 ? -5.172 11.82 19.281 1 97.81 78 GLU B N 1
ATOM 1766 C CA . GLU B 1 78 ? -5.574 12.711 20.359 1 97.81 78 GLU B CA 1
ATOM 1767 C C . GLU B 1 78 ? -6.031 14.062 19.812 1 97.81 78 GLU B C 1
ATOM 1769 O O . GLU B 1 78 ? -7.059 14.594 20.234 1 97.81 78 GLU B O 1
ATOM 1774 N N . ARG B 1 79 ? -5.355 14.57 18.891 1 97.06 79 ARG B N 1
ATOM 1775 C CA . ARG B 1 79 ? -5.66 15.891 18.344 1 97.06 79 ARG B CA 1
ATOM 1776 C C . ARG B 1 79 ? -6.922 15.852 17.484 1 97.06 79 ARG B C 1
ATOM 1778 O O . ARG B 1 79 ? -7.684 16.812 17.453 1 97.06 79 ARG B O 1
ATOM 1785 N N . MET B 1 80 ? -7.09 14.75 16.844 1 96.44 80 MET B N 1
ATOM 1786 C CA . MET B 1 80 ? -8.242 14.625 15.961 1 96.44 80 MET B CA 1
ATOM 1787 C C . MET B 1 80 ? -9.523 14.398 16.766 1 96.44 80 MET B C 1
ATOM 1789 O O . MET B 1 80 ? -10.594 14.867 16.375 1 96.44 80 MET B O 1
ATOM 1793 N N . THR B 1 81 ? -9.445 13.68 17.906 1 96.25 81 THR B N 1
ATOM 1794 C CA . THR B 1 81 ? -10.672 13.195 18.531 1 96.25 81 THR B CA 1
ATOM 1795 C C . THR B 1 81 ? -10.766 13.68 19.969 1 96.25 81 THR B C 1
ATOM 1797 O O . THR B 1 81 ? -11.844 13.648 20.578 1 96.25 81 THR B O 1
ATOM 1800 N N . GLY B 1 82 ? -9.664 13.969 20.609 1 95.94 82 GLY B N 1
ATOM 1801 C CA . GLY B 1 82 ? -9.625 14.312 22.016 1 95.94 82 GLY B CA 1
ATOM 1802 C C . GLY B 1 82 ? -9.32 13.117 22.906 1 95.94 82 GLY B C 1
ATOM 1803 O O . GLY B 1 82 ? -9.094 13.281 24.109 1 95.94 82 GLY B O 1
ATOM 1804 N N . ILE B 1 83 ? -9.289 11.914 22.344 1 96.31 83 ILE B N 1
ATOM 1805 C CA . ILE B 1 83 ? -9.016 10.688 23.078 1 96.31 83 ILE B CA 1
ATOM 1806 C C . ILE B 1 83 ? -7.504 10.469 23.156 1 96.31 83 ILE B C 1
ATOM 1808 O O . ILE B 1 83 ? -6.805 10.555 22.141 1 96.31 83 ILE B O 1
ATOM 1812 N N . GLN B 1 84 ? -6.98 10.227 24.375 1 97 84 GLN B N 1
ATOM 1813 C CA . GLN B 1 84 ? -5.555 9.984 24.578 1 97 84 GLN B CA 1
ATOM 1814 C C . GLN B 1 84 ? -5.246 8.492 24.625 1 97 84 GLN B C 1
ATOM 1816 O O . GLN B 1 84 ? -5.367 7.863 25.672 1 97 84 GLN B O 1
ATOM 1821 N N . PRO B 1 85 ? -4.762 7.969 23.562 1 97.75 85 PRO B N 1
ATOM 1822 C CA . PRO B 1 85 ? -4.414 6.543 23.578 1 97.75 85 PRO B CA 1
ATOM 1823 C C . PRO B 1 85 ? -3.113 6.27 24.328 1 97.75 85 PRO B C 1
ATOM 1825 O O . PRO B 1 85 ? -2.242 7.141 24.406 1 97.75 85 PRO B O 1
ATOM 1828 N N . THR B 1 86 ? -2.92 5.008 24.875 1 97.5 86 THR B N 1
ATOM 1829 C CA . THR B 1 86 ? -1.702 4.637 25.578 1 97.5 86 THR B CA 1
ATOM 1830 C C . THR B 1 86 ? -0.846 3.697 24.734 1 97.5 86 THR B C 1
ATOM 1832 O O . THR B 1 86 ? 0.288 3.383 25.109 1 97.5 86 THR B O 1
ATOM 1835 N N . GLU B 1 87 ? -1.389 3.232 23.688 1 97.94 87 GLU B N 1
ATOM 1836 C CA . GLU B 1 87 ? -0.676 2.385 22.734 1 97.94 87 GLU B CA 1
ATOM 1837 C C . GLU B 1 87 ? -1.204 2.578 21.312 1 97.94 87 GLU B C 1
ATOM 1839 O O . GLU B 1 87 ? -2.236 3.223 21.109 1 97.94 87 GLU B O 1
ATOM 1844 N N . VAL B 1 88 ? -0.499 2.107 20.375 1 97.12 88 VAL B N 1
ATOM 1845 C CA . VAL B 1 88 ? -0.97 2.127 19 1 97.12 88 VAL B CA 1
ATOM 1846 C C . VAL B 1 88 ? -2.043 1.059 18.797 1 97.12 88 VAL B C 1
ATOM 1848 O O . VAL B 1 88 ? -1.732 -0.097 18.5 1 97.12 88 VAL B O 1
ATOM 1851 N N . ASP B 1 89 ? -3.248 1.448 19 1 95.94 89 ASP B N 1
ATOM 1852 C CA . ASP B 1 89 ? -4.359 0.511 18.844 1 95.94 89 ASP B CA 1
ATOM 1853 C C . ASP B 1 89 ? -5.148 0.786 17.578 1 95.94 89 ASP B C 1
ATOM 1855 O O . ASP B 1 89 ? -4.703 1.548 16.719 1 95.94 89 ASP B O 1
ATOM 1859 N N . ALA B 1 90 ? -6.289 0.174 17.438 1 94.88 90 ALA B N 1
ATOM 1860 C CA . ALA B 1 90 ? -7.07 0.231 16.219 1 94.88 90 ALA B CA 1
ATOM 1861 C C . ALA B 1 90 ? -7.527 1.656 15.922 1 94.88 90 ALA B C 1
ATOM 1863 O O . ALA B 1 90 ? -7.594 2.068 14.758 1 94.88 90 ALA B O 1
ATOM 1864 N N . ASP B 1 91 ? -7.848 2.412 16.969 1 96.75 91 ASP B N 1
ATOM 1865 C CA . ASP B 1 91 ? -8.289 3.791 16.766 1 96.75 91 ASP B CA 1
ATOM 1866 C C . ASP B 1 91 ? -7.156 4.652 16.219 1 96.75 91 ASP B C 1
ATOM 1868 O O . ASP B 1 91 ? -7.387 5.504 15.352 1 96.75 91 ASP B O 1
ATOM 1872 N N . VAL B 1 92 ? -5.98 4.398 16.719 1 97.94 92 VAL B N 1
ATOM 1873 C CA . VAL B 1 92 ? -4.812 5.125 16.219 1 97.94 92 VAL B CA 1
ATOM 1874 C C . VAL B 1 92 ? -4.578 4.797 14.75 1 97.94 92 VAL B C 1
ATOM 1876 O O . VAL B 1 92 ? -4.344 5.695 13.938 1 97.94 92 VAL B O 1
ATOM 1879 N N . LEU B 1 93 ? -4.691 3.574 14.469 1 97.38 93 LEU B N 1
ATOM 1880 C CA . LEU B 1 93 ? -4.43 3.125 13.102 1 97.38 93 LEU B CA 1
ATOM 1881 C C . LEU B 1 93 ? -5.477 3.672 12.141 1 97.38 93 LEU B C 1
ATOM 1883 O O . LEU B 1 93 ? -5.148 4.059 11.016 1 97.38 93 LEU B O 1
ATOM 1887 N N . ASP B 1 94 ? -6.715 3.768 12.555 1 95.81 94 ASP B N 1
ATOM 1888 C CA . ASP B 1 94 ? -7.762 4.395 11.75 1 95.81 94 ASP B CA 1
ATOM 1889 C C . ASP B 1 94 ? -7.445 5.863 11.484 1 95.81 94 ASP B C 1
ATOM 1891 O O . ASP B 1 94 ? -7.633 6.348 10.367 1 95.81 94 ASP B O 1
ATOM 1895 N N . ALA B 1 95 ? -6.984 6.504 12.508 1 97.75 95 ALA B N 1
ATOM 1896 C CA . ALA B 1 95 ? -6.645 7.918 12.367 1 97.75 95 ALA B CA 1
ATOM 1897 C C . ALA B 1 95 ? -5.527 8.117 11.352 1 97.75 95 ALA B C 1
ATOM 1899 O O . ALA B 1 95 ? -5.582 9.039 10.531 1 97.75 95 ALA B O 1
ATOM 1900 N N . ILE B 1 96 ? -4.508 7.262 11.406 1 98.25 96 ILE B N 1
ATOM 1901 C CA . ILE B 1 96 ? -3.389 7.375 10.477 1 98.25 96 ILE B CA 1
ATOM 1902 C C . ILE B 1 96 ? -3.865 7.07 9.055 1 98.25 96 ILE B C 1
ATOM 1904 O O . ILE B 1 96 ? -3.438 7.719 8.102 1 98.25 96 ILE B O 1
ATOM 1908 N N . GLY B 1 97 ? -4.699 6.051 8.922 1 97.31 97 GLY B N 1
ATOM 1909 C CA . GLY B 1 97 ? -5.336 5.805 7.637 1 97.31 97 GLY B CA 1
ATOM 1910 C C . GLY B 1 97 ? -6.105 7 7.113 1 97.31 97 GLY B C 1
ATOM 1911 O O . GLY B 1 97 ? -6.004 7.34 5.934 1 97.31 97 GLY B O 1
ATOM 1912 N N . GLU B 1 98 ? -6.852 7.641 7.93 1 96.12 98 GLU B N 1
ATOM 1913 C CA . GLU B 1 98 ? -7.617 8.828 7.562 1 96.12 98 GLU B CA 1
ATOM 1914 C C . GLU B 1 98 ? -6.699 9.961 7.113 1 96.12 98 GLU B C 1
ATOM 1916 O O . GLU B 1 98 ? -6.988 10.656 6.137 1 96.12 98 GLU B O 1
ATOM 1921 N N . MET B 1 99 ? -5.586 10.141 7.852 1 97.5 99 MET B N 1
ATOM 1922 C CA . MET B 1 99 ? -4.617 11.164 7.461 1 97.5 99 MET B CA 1
ATOM 1923 C C . MET B 1 99 ? -4.156 10.953 6.02 1 97.5 99 MET B C 1
ATOM 1925 O O . MET B 1 99 ? -4.148 11.891 5.223 1 97.5 99 MET B O 1
ATOM 1929 N N . ALA B 1 100 ? -3.758 9.703 5.738 1 97.5 100 ALA B N 1
ATOM 1930 C CA . ALA B 1 100 ? -3.307 9.391 4.383 1 97.5 100 ALA B CA 1
ATOM 1931 C C . ALA B 1 100 ? -4.418 9.641 3.365 1 97.5 100 ALA B C 1
ATOM 1933 O O . ALA B 1 100 ? -4.168 10.172 2.281 1 97.5 100 ALA B O 1
ATOM 1934 N N . ASN B 1 101 ? -5.648 9.242 3.721 1 96.25 101 ASN B N 1
ATOM 1935 C CA . ASN B 1 101 ? -6.805 9.477 2.861 1 96.25 101 ASN B CA 1
ATOM 1936 C C . ASN B 1 101 ? -7.004 10.961 2.584 1 96.25 101 ASN B C 1
ATOM 1938 O O . ASN B 1 101 ? -7.223 11.359 1.438 1 96.25 101 ASN B O 1
ATOM 1942 N N . MET B 1 102 ? -6.934 11.742 3.58 1 97.31 102 MET B N 1
ATOM 1943 C CA . MET B 1 102 ? -7.125 13.188 3.434 1 97.31 102 MET B CA 1
ATOM 1944 C C . MET B 1 102 ? -6.016 13.797 2.58 1 97.31 102 MET B C 1
ATOM 1946 O O . MET B 1 102 ? -6.285 14.625 1.706 1 97.31 102 MET B O 1
ATOM 1950 N N . ILE B 1 103 ? -4.793 13.414 2.822 1 97.19 103 ILE B N 1
ATOM 1951 C CA . ILE B 1 103 ? -3.658 13.938 2.068 1 97.19 103 ILE B CA 1
ATOM 1952 C C . ILE B 1 103 ? -3.814 13.594 0.59 1 97.19 103 ILE B C 1
ATOM 1954 O O . ILE B 1 103 ? -3.701 14.461 -0.276 1 97.19 103 ILE B O 1
ATOM 1958 N N . ALA B 1 104 ? -4.035 12.32 0.312 1 96.44 104 ALA B N 1
ATOM 1959 C CA . ALA B 1 104 ? -4.23 11.883 -1.066 1 96.44 104 ALA B CA 1
ATOM 1960 C C . ALA B 1 104 ? -5.461 12.539 -1.684 1 96.44 104 ALA B C 1
ATOM 1962 O O . ALA B 1 104 ? -5.445 12.922 -2.857 1 96.44 104 ALA B O 1
ATOM 1963 N N . GLY B 1 105 ? -6.488 12.633 -0.92 1 95.12 105 GLY B N 1
ATOM 1964 C CA . GLY B 1 105 ? -7.707 13.266 -1.395 1 95.12 105 GLY B CA 1
ATOM 1965 C C . GLY B 1 105 ? -7.516 14.719 -1.778 1 95.12 105 GLY B C 1
ATOM 1966 O O . GLY B 1 105 ? -7.961 15.148 -2.844 1 95.12 105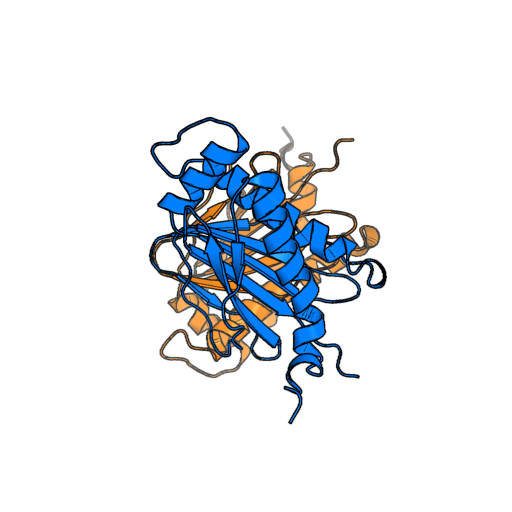 GLY B O 1
ATOM 1967 N N . PHE B 1 106 ? -6.875 15.469 -0.95 1 95.12 106 PHE B N 1
ATOM 1968 C CA . PHE B 1 106 ? -6.582 16.875 -1.245 1 95.12 106 PHE B CA 1
ATOM 1969 C C . PHE B 1 106 ? -5.668 16.984 -2.459 1 95.12 106 PHE B C 1
ATOM 1971 O O . PHE B 1 106 ? -5.867 17.859 -3.309 1 95.12 106 PHE B O 1
ATOM 1978 N N . GLY B 1 107 ? -4.652 16.156 -2.496 1 93.25 107 GLY B N 1
ATOM 1979 C CA . GLY B 1 107 ? -3.783 16.141 -3.662 1 93.25 107 GLY B CA 1
ATOM 1980 C C . GLY B 1 107 ? -4.527 15.891 -4.957 1 93.25 107 GLY B C 1
ATOM 1981 O O . GLY B 1 107 ? -4.293 16.562 -5.961 1 93.25 107 GLY B O 1
ATOM 1982 N N . LYS B 1 108 ? -5.332 14.914 -4.836 1 91.81 108 LYS B N 1
ATOM 1983 C CA . LYS B 1 108 ? -6.172 14.57 -5.98 1 91.81 108 LYS B CA 1
ATOM 1984 C C . LYS B 1 108 ? -7 15.766 -6.434 1 91.81 108 LYS B C 1
ATOM 1986 O O . LYS B 1 108 ? -7.164 16 -7.633 1 91.81 108 LYS B O 1
ATOM 1991 N N . ARG B 1 109 ? -7.582 16.438 -5.496 1 91.81 109 ARG B N 1
ATOM 1992 C CA . ARG B 1 109 ? -8.398 17.609 -5.812 1 91.81 109 ARG B CA 1
ATOM 1993 C C . ARG B 1 109 ? -7.574 18.672 -6.52 1 91.81 109 ARG B C 1
ATOM 1995 O O . ARG B 1 109 ? -8.062 19.328 -7.445 1 91.81 109 ARG B O 1
ATOM 2002 N N . HIS B 1 110 ? -6.348 18.797 -6.121 1 90.31 110 HIS B N 1
ATOM 2003 C CA . HIS B 1 110 ? -5.457 19.766 -6.742 1 90.31 110 HIS B CA 1
ATOM 2004 C C . HIS B 1 110 ? -5.07 19.344 -8.156 1 90.31 110 HIS B C 1
ATOM 2006 O O . HIS B 1 110 ? -4.629 20.156 -8.961 1 90.31 110 HIS B O 1
ATOM 2012 N N . MET B 1 111 ? -5.211 18.047 -8.398 1 90.06 111 MET B N 1
ATOM 2013 C CA . MET B 1 111 ? -4.863 17.484 -9.703 1 90.06 111 MET B CA 1
ATOM 2014 C C . MET B 1 111 ? -6.105 16.969 -10.414 1 90.06 111 MET B C 1
ATOM 2016 O O . MET B 1 111 ? -6.051 15.938 -11.094 1 90.06 111 MET B O 1
ATOM 2020 N N . GLU B 1 112 ? -7.113 17.625 -10.25 1 87 112 GLU B N 1
ATOM 2021 C CA . GLU B 1 112 ? -8.422 17.172 -10.711 1 87 112 GLU B CA 1
ATOM 2022 C C . GLU B 1 112 ? -8.414 16.891 -12.211 1 87 112 GLU B C 1
ATOM 2024 O O . GLU B 1 112 ? -9.102 15.977 -12.672 1 87 112 GLU B O 1
ATOM 2029 N N . THR B 1 113 ? -7.703 17.547 -12.906 1 87.25 113 THR B N 1
ATOM 2030 C CA . THR B 1 113 ? -7.688 17.391 -14.359 1 87.25 113 THR B CA 1
ATOM 2031 C C . THR B 1 113 ? -7.156 16 -14.75 1 87.25 113 THR B C 1
ATOM 2033 O O . THR B 1 113 ? -7.426 15.523 -15.852 1 87.25 113 THR B O 1
ATOM 2036 N N . LEU B 1 114 ? -6.48 15.391 -13.859 1 87.12 114 LEU B N 1
ATOM 2037 C CA . LEU B 1 114 ? -5.883 14.094 -14.164 1 87.12 114 LEU B CA 1
ATOM 2038 C C . LEU B 1 114 ? -6.852 12.961 -13.844 1 87.12 114 LEU B C 1
ATOM 2040 O O . LEU B 1 114 ? -6.609 11.812 -14.211 1 87.12 114 LEU B O 1
ATOM 2044 N N . GLY B 1 115 ? -7.961 13.242 -13.25 1 91.25 115 GLY B N 1
ATOM 2045 C CA . GLY B 1 115 ? -8.922 12.195 -12.945 1 91.25 115 GLY B CA 1
ATOM 2046 C C . GLY B 1 115 ? -8.336 11.078 -12.102 1 91.25 115 GLY B C 1
ATOM 2047 O O . GLY B 1 115 ? -8.5 9.898 -12.422 1 91.25 115 GLY B O 1
ATOM 2048 N N . LEU B 1 116 ? -7.695 11.5 -11.016 1 93.19 116 LEU B N 1
ATOM 2049 C CA . LEU B 1 116 ? -7.016 10.523 -10.172 1 93.19 116 LEU B CA 1
ATOM 2050 C C . LEU B 1 116 ? -8.008 9.781 -9.281 1 93.19 116 LEU B C 1
ATOM 2052 O O . LEU B 1 116 ? -9.039 10.344 -8.891 1 93.19 116 LEU B O 1
ATOM 2056 N N . ASN B 1 117 ? -7.742 8.555 -9.086 1 95.56 117 ASN B N 1
ATOM 2057 C CA . ASN B 1 117 ? -8.422 7.73 -8.094 1 95.56 117 ASN B CA 1
ATOM 2058 C C . ASN B 1 117 ? -7.449 7.238 -7.023 1 95.56 117 ASN B C 1
ATOM 2060 O O . ASN B 1 117 ? -6.254 7.105 -7.277 1 95.56 117 ASN B O 1
ATOM 2064 N N . ILE B 1 118 ? -8.008 7.047 -5.809 1 96.88 118 ILE B N 1
ATOM 2065 C CA . ILE B 1 118 ? -7.141 6.594 -4.727 1 96.88 118 ILE B CA 1
ATOM 2066 C C . ILE B 1 118 ? -7.664 5.27 -4.164 1 96.88 118 ILE B C 1
ATOM 2068 O O . ILE B 1 118 ? -8.859 4.977 -4.262 1 96.88 118 ILE B O 1
ATOM 2072 N N . SER B 1 119 ? -6.777 4.496 -3.623 1 97.69 119 SER B N 1
ATOM 2073 C CA . SER B 1 119 ? -7.117 3.201 -3.039 1 97.69 119 SER B CA 1
ATOM 2074 C C . SER B 1 119 ? -7.434 3.332 -1.554 1 97.69 119 SER B C 1
ATOM 2076 O O . SER B 1 119 ? -7.391 4.434 -0.999 1 97.69 119 SER B O 1
ATOM 2078 N N . LEU B 1 120 ? -7.82 2.172 -0.963 1 96 120 LEU B N 1
ATOM 2079 C CA . LEU B 1 120 ? -7.891 2.109 0.493 1 96 120 LEU B CA 1
ATOM 2080 C C . LEU B 1 120 ? -6.512 2.285 1.112 1 96 120 LEU B C 1
ATOM 2082 O O . LEU B 1 120 ? -5.52 1.779 0.583 1 96 120 LEU B O 1
ATOM 2086 N N . PRO B 1 121 ? -6.523 2.984 2.168 1 97.25 121 PRO B N 1
ATOM 2087 C CA . PRO B 1 121 ? -5.23 3.047 2.857 1 97.25 121 PRO B CA 1
ATOM 2088 C C . PRO B 1 121 ? -4.836 1.716 3.494 1 97.25 121 PRO B C 1
ATOM 2090 O O . PRO B 1 121 ? -5.699 0.978 3.975 1 97.25 121 PRO B O 1
ATOM 2093 N N . GLN B 1 122 ? -3.633 1.327 3.385 1 97.06 122 GLN B N 1
ATOM 2094 C CA . GLN B 1 122 ? -3.027 0.22 4.117 1 97.06 122 GLN B CA 1
ATOM 2095 C C . GLN B 1 122 ? -2.027 0.727 5.152 1 97.06 122 GLN B C 1
ATOM 2097 O O . GLN B 1 122 ? -1.049 1.392 4.805 1 97.06 122 GLN B O 1
ATOM 2102 N N . VAL B 1 123 ? -2.324 0.419 6.434 1 98.25 123 VAL B N 1
ATOM 2103 C CA . VAL B 1 123 ? -1.466 0.927 7.496 1 98.25 123 VAL B CA 1
ATOM 2104 C C . VAL B 1 123 ? -0.484 -0.159 7.934 1 98.25 123 VAL B C 1
ATOM 2106 O O . VAL B 1 123 ? -0.894 -1.249 8.336 1 98.25 123 VAL B O 1
ATOM 2109 N N . ILE B 1 124 ? 0.778 0.141 7.801 1 97.75 124 ILE B N 1
ATOM 2110 C CA . ILE B 1 124 ? 1.866 -0.753 8.18 1 97.75 124 ILE B CA 1
ATOM 2111 C C . ILE B 1 124 ? 2.393 -0.367 9.562 1 97.75 124 ILE B C 1
ATOM 2113 O O . ILE B 1 124 ? 2.693 0.802 9.812 1 97.75 124 ILE B O 1
ATOM 2117 N N . VAL B 1 125 ? 2.463 -1.348 10.461 1 97.56 125 VAL B N 1
ATOM 2118 C CA . VAL B 1 125 ? 3.008 -1.126 11.797 1 97.56 125 VAL B CA 1
ATOM 2119 C C . VAL B 1 125 ? 4.168 -2.088 12.055 1 97.56 125 VAL B C 1
ATOM 2121 O O . VAL B 1 125 ? 4.031 -3.299 11.859 1 97.56 125 VAL B O 1
ATOM 2124 N N . GLY B 1 126 ? 5.234 -1.544 12.453 1 95.19 126 GLY B N 1
ATOM 2125 C CA . GLY B 1 126 ? 6.395 -2.359 12.758 1 95.19 126 GLY B CA 1
ATOM 2126 C C . GLY B 1 126 ? 7.621 -1.539 13.117 1 95.19 126 GLY B C 1
ATOM 2127 O O . GLY B 1 126 ? 7.664 -0.335 12.859 1 95.19 126 GLY B O 1
ATOM 2128 N N . GLY B 1 127 ? 8.672 -2.148 13.734 1 88.19 127 GLY B N 1
ATOM 2129 C CA . GLY B 1 127 ? 9.828 -1.407 14.195 1 88.19 127 GLY B CA 1
ATOM 2130 C C . GLY B 1 127 ? 10.938 -1.324 13.156 1 88.19 127 GLY B C 1
ATOM 2131 O O . GLY B 1 127 ? 11.82 -0.47 13.25 1 88.19 127 GLY B O 1
ATOM 2132 N N . ASP B 1 128 ? 11.016 -2.244 12.312 1 91.06 128 ASP B N 1
ATOM 2133 C CA . ASP B 1 128 ? 12.117 -2.26 11.352 1 91.06 128 ASP B CA 1
ATOM 2134 C C . ASP B 1 128 ? 11.648 -2.766 9.992 1 91.06 128 ASP B C 1
ATOM 2136 O O . ASP B 1 128 ? 11.672 -3.971 9.727 1 91.06 128 ASP B O 1
ATOM 2140 N N . TYR B 1 129 ? 11.242 -1.787 9.125 1 96.06 129 TYR B N 1
ATOM 2141 C CA . TYR B 1 129 ? 10.875 -2.139 7.762 1 96.06 129 TYR B CA 1
ATOM 2142 C C . TYR B 1 129 ? 11.195 -0.996 6.801 1 96.06 129 TYR B C 1
ATOM 2144 O O . TYR B 1 129 ? 11.375 0.147 7.227 1 96.06 129 TYR B O 1
ATOM 2152 N N . THR B 1 130 ? 11.375 -1.355 5.617 1 96.44 130 THR B N 1
ATOM 2153 C CA . THR B 1 130 ? 11.656 -0.444 4.516 1 96.44 130 THR B CA 1
ATOM 2154 C C . THR B 1 130 ? 10.625 -0.609 3.398 1 96.44 130 THR B C 1
ATOM 2156 O O . THR B 1 130 ? 10.164 -1.72 3.137 1 96.44 130 THR B O 1
ATOM 2159 N N . ILE B 1 131 ? 10.203 0.429 2.795 1 96.62 131 ILE B N 1
ATOM 2160 C CA . ILE B 1 131 ? 9.305 0.375 1.644 1 96.62 131 ILE B CA 1
ATOM 2161 C C . ILE B 1 131 ? 10.078 0.731 0.375 1 96.62 131 ILE B C 1
ATOM 2163 O O . ILE B 1 131 ? 10.82 1.717 0.348 1 96.62 131 ILE B O 1
ATOM 2167 N N . TYR B 1 132 ? 9.836 -0.097 -0.651 1 96 132 TYR B N 1
ATOM 2168 C CA . TYR B 1 132 ? 10.5 0.055 -1.939 1 96 132 TYR B CA 1
ATOM 2169 C C . TYR B 1 132 ? 9.492 0.276 -3.055 1 96 132 TYR B C 1
ATOM 2171 O O . TYR B 1 132 ? 8.461 -0.4 -3.109 1 96 132 TYR B O 1
ATOM 2179 N N . SER B 1 133 ? 9.781 1.29 -3.891 1 94.31 133 SER B N 1
ATOM 2180 C CA . SER B 1 133 ? 9.047 1.468 -5.141 1 94.31 133 SER B CA 1
ATOM 2181 C C . SER B 1 133 ? 9.812 0.865 -6.316 1 94.31 133 SER B C 1
ATOM 2183 O O . SER B 1 133 ? 11.023 0.655 -6.234 1 94.31 133 SER B O 1
ATOM 2185 N N . PRO B 1 134 ? 9.055 0.545 -7.348 1 93.38 134 PRO B N 1
ATOM 2186 C CA . PRO B 1 134 ? 9.781 0.054 -8.516 1 93.38 134 PRO B CA 1
ATOM 2187 C C . PRO B 1 134 ? 10.875 1.017 -8.977 1 93.38 134 PRO B C 1
ATOM 2189 O O . PRO B 1 134 ? 10.68 2.234 -8.961 1 93.38 134 PRO B O 1
ATOM 2192 N N . ARG B 1 135 ? 12.008 0.446 -9.461 1 92.25 135 ARG B N 1
ATOM 2193 C CA . ARG B 1 135 ? 13.172 1.26 -9.812 1 92.25 135 ARG B CA 1
ATOM 2194 C C . ARG B 1 135 ? 12.883 2.125 -11.031 1 92.25 135 ARG B C 1
ATOM 2196 O O . ARG B 1 135 ? 13.531 3.154 -11.242 1 92.25 135 ARG B O 1
ATOM 2203 N N . TRP B 1 136 ? 12.016 1.715 -11.844 1 89.56 136 TRP B N 1
ATOM 2204 C CA . TRP B 1 136 ? 11.711 2.482 -13.047 1 89.56 136 TRP B CA 1
ATOM 2205 C C . TRP B 1 136 ? 10.812 3.674 -12.719 1 89.56 136 TRP B C 1
ATOM 2207 O O . TRP B 1 136 ? 10.641 4.574 -13.539 1 89.56 136 TRP B O 1
ATOM 2217 N N . ALA B 1 137 ? 10.219 3.684 -11.523 1 91.62 137 ALA B N 1
ATOM 2218 C CA . ALA B 1 137 ? 9.367 4.793 -11.086 1 91.62 137 ALA B CA 1
ATOM 2219 C C . ALA B 1 137 ? 10.195 5.879 -10.406 1 91.62 137 ALA B C 1
ATOM 2221 O O . ALA B 1 137 ? 11.312 5.625 -9.953 1 91.62 137 ALA B O 1
ATOM 2222 N N . GLN B 1 138 ? 9.664 7.098 -10.375 1 92.12 138 GLN B N 1
ATOM 2223 C CA . GLN B 1 138 ? 10.258 8.18 -9.586 1 92.12 138 GLN B CA 1
ATOM 2224 C C . GLN B 1 138 ? 9.766 8.141 -8.148 1 92.12 138 GLN B C 1
ATOM 2226 O O . GLN B 1 138 ? 8.586 7.883 -7.895 1 92.12 138 GLN B O 1
ATOM 2231 N N . HIS B 1 139 ? 10.672 8.305 -7.242 1 93.25 139 HIS B N 1
ATOM 2232 C CA . HIS B 1 139 ? 10.328 8.25 -5.824 1 93.25 139 HIS B CA 1
ATOM 2233 C C . HIS B 1 139 ? 10.977 9.398 -5.055 1 93.25 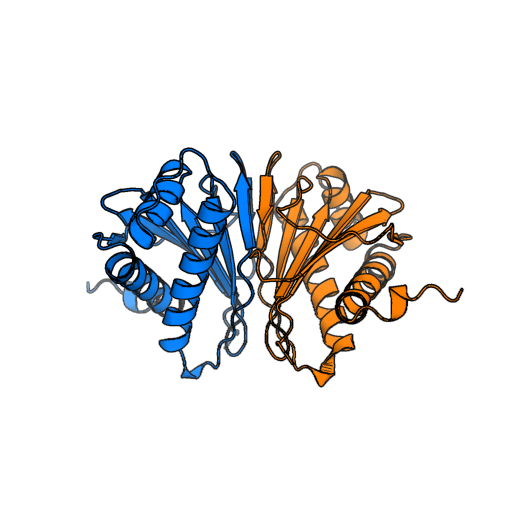139 HIS B C 1
ATOM 2235 O O . HIS B 1 139 ? 12.188 9.602 -5.156 1 93.25 139 HIS B O 1
ATOM 2241 N N . TYR B 1 140 ? 10.203 10.125 -4.305 1 94.5 140 TYR B N 1
ATOM 2242 C CA . TYR B 1 140 ? 10.688 11.258 -3.52 1 94.5 140 TYR B CA 1
ATOM 2243 C C . TYR B 1 140 ? 10.281 11.117 -2.057 1 94.5 140 TYR B C 1
ATOM 2245 O O . TYR B 1 140 ? 9.18 10.656 -1.752 1 94.5 140 TYR B O 1
ATOM 2253 N N . TRP B 1 141 ? 11.156 11.484 -1.258 1 95.31 141 TRP B N 1
ATOM 2254 C CA . TRP B 1 141 ? 10.93 11.531 0.183 1 95.31 141 TRP B CA 1
ATOM 2255 C C . TRP B 1 141 ? 10.82 12.969 0.671 1 95.31 141 TRP B C 1
ATOM 2257 O O . TRP B 1 141 ? 11.688 13.797 0.384 1 95.31 141 TRP B O 1
ATOM 2267 N N . LEU B 1 142 ? 9.727 13.289 1.372 1 96 142 LEU B N 1
ATOM 2268 C CA . LEU B 1 142 ? 9.43 14.617 1.902 1 96 142 LEU B CA 1
ATOM 2269 C C . LEU B 1 142 ? 9.438 14.609 3.428 1 96 142 LEU B C 1
ATOM 2271 O O . LEU B 1 142 ? 8.422 14.305 4.055 1 96 142 LEU B O 1
ATOM 2275 N N . PRO B 1 143 ? 10.586 14.969 4.047 1 96.94 143 PRO B N 1
ATOM 2276 C CA . PRO B 1 143 ? 10.609 15.047 5.512 1 96.94 143 PRO B CA 1
ATOM 2277 C C . PRO B 1 143 ? 9.852 16.266 6.047 1 96.94 143 PRO B C 1
ATOM 2279 O O . PRO B 1 143 ? 9.938 17.344 5.469 1 96.94 143 PRO B O 1
ATOM 2282 N N . MET B 1 144 ? 9.117 16.031 7.18 1 97.06 144 MET B N 1
ATOM 2283 C CA . MET B 1 144 ? 8.328 17.109 7.762 1 97.06 144 MET B CA 1
ATOM 2284 C C . MET B 1 144 ? 8.492 17.156 9.281 1 97.06 144 MET B C 1
ATOM 2286 O O . MET B 1 144 ? 8.742 16.125 9.906 1 97.06 144 MET B O 1
ATOM 2290 N N . THR B 1 145 ? 8.352 18.344 9.727 1 97.5 145 THR B N 1
ATOM 2291 C CA . THR B 1 145 ? 8.383 18.547 11.172 1 97.5 145 THR B CA 1
ATOM 2292 C C . THR B 1 145 ? 7.137 19.297 11.641 1 97.5 145 THR B C 1
ATOM 2294 O O . THR B 1 145 ? 6.766 20.312 11.062 1 97.5 145 THR B O 1
ATOM 2297 N N . THR B 1 146 ? 6.461 18.703 12.648 1 97.44 146 THR B N 1
ATOM 2298 C CA . THR B 1 146 ? 5.324 19.344 13.305 1 97.44 146 THR B CA 1
ATOM 2299 C C . THR B 1 146 ? 5.68 19.734 14.734 1 97.44 146 THR B C 1
ATOM 2301 O O . THR B 1 146 ? 6.809 19.531 15.188 1 97.44 146 THR B O 1
ATOM 2304 N N . ASP B 1 147 ? 4.711 20.391 15.43 1 96.19 147 ASP B N 1
ATOM 2305 C CA . ASP B 1 147 ? 4.949 20.781 16.812 1 96.19 147 ASP B CA 1
ATOM 2306 C C . ASP B 1 147 ? 4.949 19.562 17.734 1 96.19 147 ASP B C 1
ATOM 2308 O O . ASP B 1 147 ? 5.426 19.641 18.875 1 96.19 147 ASP B O 1
ATOM 2312 N N . PHE B 1 148 ? 4.5 18.438 17.25 1 96.88 148 PHE B N 1
ATOM 2313 C CA . PHE B 1 148 ? 4.336 17.297 18.141 1 96.88 148 PHE B CA 1
ATOM 2314 C C . PHE B 1 148 ? 5.16 16.109 17.672 1 96.88 148 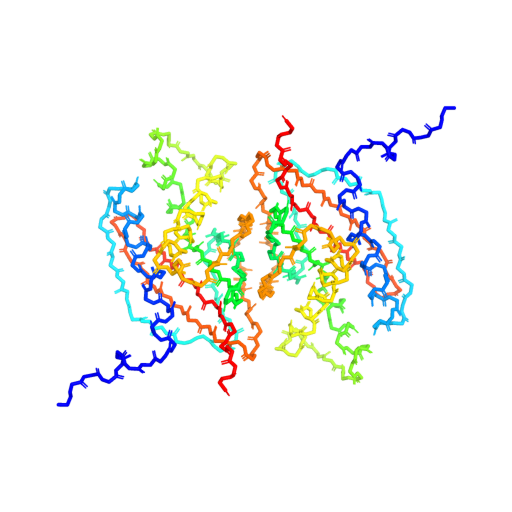PHE B C 1
ATOM 2316 O O . PHE B 1 148 ? 5.359 15.141 18.406 1 96.88 148 PHE B O 1
ATOM 2323 N N . SER B 1 149 ? 5.582 16.141 16.391 1 97.88 149 SER B N 1
ATOM 2324 C CA . SER B 1 149 ? 6.289 14.969 15.883 1 97.88 149 SER B CA 1
ATOM 2325 C C . SER B 1 149 ? 7 15.289 14.57 1 97.88 149 SER B C 1
ATOM 2327 O O . SER B 1 149 ? 6.609 16.219 13.859 1 97.88 149 SER B O 1
ATOM 2329 N N . GLU B 1 150 ? 8.055 14.516 14.344 1 97.56 150 GLU B N 1
ATOM 2330 C CA . GLU B 1 150 ? 8.531 14.398 12.969 1 97.56 150 GLU B CA 1
ATOM 2331 C C . GLU B 1 150 ? 7.699 13.383 12.18 1 97.56 150 GLU B C 1
ATOM 2333 O O . GLU B 1 150 ? 7.172 12.43 12.758 1 97.56 150 GLU B O 1
ATOM 2338 N N . CYS B 1 151 ? 7.582 13.641 10.938 1 97.75 151 CYS B N 1
ATOM 2339 C CA . CYS B 1 151 ? 6.914 12.711 10.031 1 97.75 151 CYS B CA 1
ATOM 2340 C C . CYS B 1 151 ? 7.426 12.875 8.602 1 97.75 151 CYS B C 1
ATOM 2342 O O . CYS B 1 151 ? 8.32 13.688 8.352 1 97.75 151 CYS B O 1
ATOM 2344 N N . SER B 1 152 ? 6.93 12.023 7.742 1 97.19 152 SER B N 1
ATOM 2345 C CA . SER B 1 152 ? 7.355 12.133 6.352 1 97.19 152 SER B CA 1
ATOM 2346 C C . SER B 1 152 ? 6.262 11.664 5.402 1 97.19 152 SER B C 1
ATOM 2348 O O . SER B 1 152 ? 5.363 10.922 5.801 1 97.19 152 SER B O 1
ATOM 2350 N N . VAL B 1 153 ? 6.383 12.164 4.23 1 96.75 153 VAL B N 1
ATOM 2351 C CA . VAL B 1 153 ? 5.559 11.711 3.111 1 96.75 153 VAL B CA 1
ATOM 2352 C C . VAL B 1 153 ? 6.453 11.219 1.978 1 96.75 153 VAL B C 1
ATOM 2354 O O . VAL B 1 153 ? 7.406 11.898 1.589 1 96.75 153 VAL B O 1
ATOM 2357 N N . ASP B 1 154 ? 6.172 10.039 1.528 1 95.81 154 ASP B N 1
ATOM 2358 C CA . ASP B 1 154 ? 6.836 9.508 0.343 1 95.81 154 ASP B CA 1
ATOM 2359 C C . ASP B 1 154 ? 5.887 9.477 -0.851 1 95.81 154 ASP B C 1
ATOM 2361 O O . ASP B 1 154 ? 4.73 9.07 -0.718 1 95.81 154 ASP B O 1
ATOM 2365 N N . VAL B 1 155 ? 6.395 9.883 -1.961 1 94.88 155 VAL B N 1
ATOM 2366 C CA . VAL B 1 155 ? 5.594 9.883 -3.18 1 94.88 155 VAL B CA 1
ATOM 2367 C C . VAL B 1 155 ? 6.336 9.141 -4.289 1 94.88 155 VAL B C 1
ATOM 2369 O O . VAL B 1 155 ? 7.48 9.477 -4.605 1 94.88 155 VAL B O 1
ATOM 2372 N N . GLY B 1 156 ? 5.711 8.117 -4.773 1 93.88 156 GLY B N 1
ATOM 2373 C CA . GLY B 1 156 ? 6.195 7.414 -5.949 1 93.88 156 GLY B CA 1
ATOM 2374 C C . GLY B 1 156 ? 5.262 7.523 -7.137 1 93.88 156 GLY B C 1
ATOM 2375 O O . GLY B 1 156 ? 4.039 7.465 -6.98 1 93.88 156 GLY B O 1
ATOM 2376 N N . PHE B 1 157 ? 5.82 7.75 -8.32 1 93.25 157 PHE B N 1
ATOM 2377 C CA . PHE B 1 157 ? 4.941 7.852 -9.484 1 93.25 157 PHE B CA 1
ATOM 2378 C C . PHE B 1 157 ? 5.668 7.41 -10.75 1 93.25 157 PHE B C 1
ATOM 2380 O O . PHE B 1 157 ? 6.898 7.457 -10.812 1 93.25 157 PHE B O 1
ATOM 2387 N N . ASP B 1 158 ? 4.797 6.871 -11.664 1 89.06 158 ASP B N 1
ATOM 2388 C CA . ASP B 1 158 ? 5.254 6.535 -13.008 1 89.06 158 ASP B CA 1
ATOM 2389 C C . ASP B 1 158 ? 5.051 7.703 -13.969 1 89.06 158 ASP B C 1
ATOM 2391 O O . ASP B 1 158 ? 3.932 8.203 -14.125 1 89.06 158 ASP B O 1
ATOM 2395 N N . ILE B 1 159 ? 6.152 8.359 -14.453 1 71.88 159 ILE B N 1
ATOM 2396 C CA . ILE B 1 159 ? 6.02 9.445 -15.422 1 71.88 159 ILE B CA 1
ATOM 2397 C C . ILE B 1 159 ? 5.773 8.875 -16.812 1 71.88 159 ILE B C 1
ATOM 2399 O O . ILE B 1 159 ? 6.57 8.078 -17.312 1 71.88 159 ILE B O 1
ATOM 2403 N N . PRO B 1 160 ? 4.508 9.141 -17.234 1 61.03 160 PRO B N 1
ATOM 2404 C CA . PRO B 1 160 ? 4.324 8.719 -18.625 1 61.03 160 PRO B CA 1
ATOM 2405 C C . PRO B 1 160 ? 5.418 9.242 -19.562 1 61.03 160 PRO B C 1
ATOM 2407 O O . PRO B 1 160 ? 5.93 10.344 -19.344 1 61.03 160 PRO B O 1
ATOM 2410 N N . LYS B 1 161 ? 6.215 8.266 -20.031 1 47.66 161 LYS B N 1
ATOM 2411 C CA . LYS B 1 161 ? 7.18 8.719 -21.031 1 47.66 161 LYS B CA 1
ATOM 2412 C C . LYS B 1 161 ? 6.504 9.57 -22.094 1 47.66 161 LYS B C 1
ATOM 2414 O O . LYS B 1 161 ? 5.434 9.211 -22.594 1 47.66 161 LYS B O 1
ATOM 2419 N N . SER B 1 162 ? 6.793 10.922 -22.094 1 39.28 162 SER B N 1
ATOM 2420 C CA . SER B 1 162 ? 6.469 11.695 -23.281 1 39.28 162 SER B CA 1
ATOM 2421 C C . SER B 1 162 ? 6.945 10.992 -24.547 1 39.28 162 SER B C 1
ATOM 2423 O O . SER B 1 162 ? 7.961 10.289 -24.531 1 39.28 162 SER B O 1
#

InterPro domains:
  IPR028051 Chemotaxis phosphatase CheX-like domain [PF13690] (50-144)
  IPR028976 CheC-like superfamily [G3DSA:3.40.1550.10] (10-159)
  IPR028976 CheC-like superfamily [SSF103039] (12-155)
  IPR038756 CheY-P phosphatase CheX-like [PTHR39452] (12-157)

Foldseek 3Di:
DPPCPVVPPVCVLCVLLVVQLQVLCCVQQVKGKDKDDKDWDAFWDKAAQKKKKKWKDFLWGKMKMKGWHFQVLQSQLCRRPVDRDPGCDPSSNVSRQVSRVSSVVSSCVVVVVRVMDMDRMDMHGDHTDIDGDDNQWIKMKIWMDIPRGTIIMMMIIHPPDD/DPPCPVVPPVCVLCVLLVVQLQVLCCVQQVKGKDKDDKDWDAFWDKAAQKKKKKWKDFLWGKMKIKGWHFQVLQSQLCRRPVDRDPGCDPSSNVSNQVSRVSSVVSSCVVVVVRVMDMDRMDMHGDHTDIDGDDNQWIKMKIWMDIPRTTIIMMMIIHPPDD

Sequence (324 aa):
MTTSTEQDPALQLIKPFAESTISVVEMMLDSGCTMGEIQPVSVGHRMHEVTSVIGISGGMTGAISFSIPAEGAMAILERMTGIQPTEVDADVLDAIGEMANMIAGFGKRHMETLGLNISLPQVIVGGDYTIYSPRWAQHYWLPMTTDFSECSVDVGFDIPKSMTTSTEQDPALQLIKPFAESTISVVEMMLDSGCTMGEIQPVSVGHRMHEVTSVIGISGGMTGAISFSIPAEGAMAILERMTGIQPTEVDADVLDAIGEMANMIAGFGKRHMETLGLNISLPQVIVGGDYTIYSPRWAQHYWLPMTTDFSECSVDVGFDIPKS

Solvent-accessible surface area (backbone atoms only — not comparable to full-atom values): 16321 Å² total; per-residue (Å²): 134,78,82,67,66,81,70,37,70,67,49,63,68,46,45,46,44,54,53,20,42,41,51,46,41,34,72,55,50,71,32,63,63,44,74,55,74,74,37,82,48,79,74,56,47,81,52,45,33,32,31,15,37,30,16,24,14,65,67,44,35,12,31,39,33,39,27,24,35,61,68,35,41,32,49,47,30,21,55,63,71,68,51,80,61,93,59,90,43,71,68,30,49,44,42,47,28,48,50,38,49,51,24,53,50,46,20,34,61,73,40,48,90,41,56,56,38,57,25,43,40,39,30,38,39,31,81,54,40,30,46,23,61,53,74,90,38,49,32,36,38,37,41,33,41,42,84,78,33,58,36,35,37,35,42,34,35,51,73,76,78,126,134,79,79,66,66,80,69,36,70,68,50,62,68,46,45,46,44,54,51,20,42,40,50,47,41,35,71,57,50,71,34,63,63,44,75,55,75,73,36,82,46,77,75,53,45,81,54,45,32,32,30,15,37,29,16,24,15,66,66,45,37,13,31,39,34,39,26,23,35,61,69,33,41,33,48,49,29,22,56,63,70,70,52,79,64,93,59,90,43,72,66,30,50,47,42,47,30,48,51,38,49,50,23,52,49,46,20,35,61,73,40,49,90,40,56,56,38,58,25,44,40,40,31,37,38,32,80,53,40,31,47,25,60,51,76,91,36,49,34,37,38,38,41,32,41,42,84,78,32,58,36,35,38,36,42,34,34,49,73,75,78,127

Nearest PDB structures (foldseek):
  3hm4-assembly1_B  TM=9.045E-01  e=1.530E-15  Oleidesulfovibrio alaskensis G20
  6vpw-assembly1_A  TM=9.061E-01  e=2.047E-14  Vibrio vulnificus CMCP6
  3h4y-assembly1_A-2  TM=8.858E-01  e=1.174E-14  Nitratidesulfovibrio vulgaris str. Hildenborough
  6vpw-assembly1_B  TM=8.847E-01  e=1.282E-12  Vibrio vulnificus CMCP6
  1xko-assembly1_A  TM=8.634E-01  e=7.823E-13  Thermotoga maritima